Protein AF-A0A9P6M9U7-F1 (afdb_monomer)

Mean predicted aligned error: 20.23 Å

InterPro domains:
  IPR007889 DNA binding HTH domain, Psq-type [PF04218] (145-196)
  IPR009057 Homedomain-like superfamily [SSF46689] (146-199)

Structure (mmCIF, N/CA/C/O backbone):
data_AF-A0A9P6M9U7-F1
#
_entry.id   AF-A0A9P6M9U7-F1
#
loop_
_atom_site.group_PDB
_atom_site.id
_atom_site.type_symbol
_atom_site.label_atom_id
_atom_site.label_alt_id
_atom_site.label_comp_id
_atom_site.label_asym_id
_atom_site.label_entity_id
_atom_site.label_seq_id
_atom_site.pdbx_PDB_ins_code
_atom_site.Cartn_x
_atom_site.Cartn_y
_atom_site.Cartn_z
_atom_site.occupancy
_atom_site.B_iso_or_equiv
_atom_site.auth_seq_id
_atom_site.auth_comp_id
_atom_site.auth_asym_id
_atom_site.auth_atom_id
_atom_site.pdbx_PDB_model_num
ATOM 1 N N . MET A 1 1 ? 77.713 29.831 -48.435 1.00 43.47 1 MET A N 1
ATOM 2 C CA . MET A 1 1 ? 76.966 30.411 -47.299 1.00 43.47 1 MET A CA 1
ATOM 3 C C . MET A 1 1 ? 75.520 30.552 -47.737 1.00 43.47 1 MET A C 1
ATOM 5 O O . MET A 1 1 ? 75.235 31.413 -48.553 1.00 43.47 1 MET A O 1
ATOM 9 N N . VAL A 1 2 ? 74.650 29.638 -47.308 1.00 39.62 2 VAL A N 1
ATOM 10 C CA . VAL A 1 2 ? 73.233 29.605 -47.705 1.00 39.62 2 VAL A CA 1
ATOM 11 C C . VAL A 1 2 ? 72.424 30.048 -46.491 1.00 39.62 2 VAL A C 1
ATOM 13 O O . VAL A 1 2 ? 72.458 29.380 -45.461 1.00 39.62 2 VAL A O 1
ATOM 16 N N . GLN A 1 3 ? 71.788 31.216 -46.578 1.00 49.50 3 GLN A N 1
ATOM 17 C CA . GLN A 1 3 ? 70.935 31.753 -45.518 1.00 49.50 3 GLN A CA 1
ATOM 18 C C . GLN A 1 3 ? 69.520 31.188 -45.679 1.00 49.50 3 GLN A C 1
ATOM 20 O O . GLN A 1 3 ? 68.812 31.526 -46.624 1.00 49.50 3 GLN A O 1
ATOM 25 N N . ASN A 1 4 ? 69.129 30.310 -44.754 1.00 49.84 4 ASN A N 1
ATOM 26 C CA . ASN A 1 4 ? 67.761 29.821 -44.610 1.00 49.84 4 ASN A CA 1
ATOM 27 C C . ASN A 1 4 ? 66.935 30.855 -43.836 1.00 49.84 4 ASN A C 1
ATOM 29 O O . ASN A 1 4 ? 67.171 31.079 -42.649 1.00 49.84 4 ASN A O 1
ATOM 33 N N . TYR A 1 5 ? 65.957 31.466 -44.503 1.00 53.47 5 TYR A N 1
ATOM 34 C CA . TYR A 1 5 ? 64.941 32.303 -43.870 1.00 53.47 5 TYR A CA 1
ATOM 35 C C . TYR A 1 5 ? 63.748 31.429 -43.462 1.00 53.47 5 TYR A C 1
ATOM 37 O O . TYR A 1 5 ? 63.000 30.940 -44.306 1.00 53.47 5 TYR A O 1
ATOM 45 N N . HIS A 1 6 ? 63.571 31.231 -42.154 1.00 52.69 6 HIS A N 1
ATOM 46 C CA . HIS A 1 6 ? 62.357 30.658 -41.578 1.00 52.69 6 HIS A CA 1
ATOM 47 C C . HIS A 1 6 ? 61.241 31.711 -41.600 1.00 52.69 6 HIS A C 1
ATOM 49 O O . HIS A 1 6 ? 61.228 32.629 -40.783 1.00 52.69 6 HIS A O 1
ATOM 55 N N . GLY A 1 7 ? 60.313 31.586 -42.551 1.00 55.66 7 GLY A N 1
ATOM 56 C CA . GLY A 1 7 ? 59.066 32.348 -42.566 1.00 55.66 7 GLY A CA 1
ATOM 57 C C . GLY A 1 7 ? 58.103 31.820 -41.505 1.00 55.66 7 GLY A C 1
ATOM 58 O O . GLY A 1 7 ? 57.740 30.644 -41.518 1.00 55.66 7 GLY A O 1
ATOM 59 N N . THR A 1 8 ? 57.697 32.678 -40.575 1.00 63.03 8 THR A N 1
ATOM 60 C CA . THR A 1 8 ? 56.633 32.393 -39.610 1.00 63.03 8 THR A CA 1
ATOM 61 C C . THR A 1 8 ? 55.269 32.467 -40.309 1.00 63.03 8 THR A C 1
ATOM 63 O O . THR A 1 8 ? 55.001 33.436 -41.024 1.00 63.03 8 THR A O 1
ATOM 66 N N . PRO A 1 9 ? 54.383 31.465 -40.149 1.00 59.97 9 PRO A N 1
ATOM 67 C CA . PRO A 1 9 ? 53.044 31.532 -40.716 1.00 59.97 9 PRO A CA 1
ATOM 68 C C . PRO A 1 9 ? 52.193 32.554 -39.950 1.00 59.97 9 PRO A C 1
ATOM 70 O O . PRO A 1 9 ? 52.089 32.515 -38.725 1.00 59.97 9 PRO A O 1
ATOM 73 N N . SER A 1 10 ? 51.588 33.473 -40.702 1.00 59.03 10 SER A N 1
ATOM 74 C CA . SER A 1 10 ? 50.620 34.459 -40.217 1.00 59.03 10 SER A CA 1
ATOM 75 C C . SER A 1 10 ? 49.394 33.759 -39.601 1.00 59.03 10 SER A C 1
ATOM 77 O O . SER A 1 10 ? 48.916 32.776 -40.181 1.00 59.03 10 SER A O 1
ATOM 79 N N . PRO A 1 11 ? 48.860 34.226 -38.455 1.00 58.31 11 PRO A N 1
ATOM 80 C CA . PRO A 1 11 ? 47.681 33.634 -37.841 1.00 58.31 11 PRO A CA 1
ATOM 81 C C . PRO A 1 11 ? 46.464 33.891 -38.735 1.00 58.31 11 PRO A C 1
ATOM 83 O O . PRO A 1 11 ? 45.923 34.993 -38.779 1.00 58.31 11 PRO A O 1
ATOM 86 N N . SER A 1 12 ? 46.040 32.856 -39.465 1.00 54.91 12 SER A N 1
ATOM 87 C CA . SER A 1 12 ? 44.748 32.843 -40.148 1.00 54.91 12 SER A CA 1
ATOM 88 C C . SER A 1 12 ? 43.649 33.007 -39.107 1.00 54.91 12 SER A C 1
ATOM 90 O O . SER A 1 12 ? 43.372 32.103 -38.319 1.00 54.91 12 SER A O 1
ATOM 92 N N . THR A 1 13 ? 43.028 34.179 -39.100 1.00 60.78 13 THR A N 1
ATOM 93 C CA . THR A 1 13 ? 41.757 34.458 -38.441 1.00 60.78 13 THR A CA 1
ATOM 94 C C . THR A 1 13 ? 40.673 33.631 -39.126 1.00 60.78 13 THR A C 1
ATOM 96 O O . THR A 1 13 ? 39.984 34.086 -40.037 1.00 60.78 13 THR A O 1
ATOM 99 N N . TYR A 1 14 ? 40.535 32.375 -38.702 1.00 57.19 14 TYR A N 1
ATOM 100 C CA . TYR A 1 14 ? 39.377 31.554 -39.023 1.00 57.19 14 TYR A CA 1
ATOM 101 C C . TYR A 1 14 ? 38.156 32.181 -38.343 1.00 57.19 14 TYR A C 1
ATOM 103 O O . TYR A 1 14 ? 37.870 31.917 -37.177 1.00 57.19 14 TYR A O 1
ATOM 111 N N . PHE A 1 15 ? 37.437 33.039 -39.068 1.00 58.34 15 PHE A N 1
ATOM 112 C CA . PHE A 1 15 ? 36.057 33.369 -38.736 1.00 58.34 15 PHE A CA 1
ATOM 113 C C . PHE A 1 15 ? 35.235 32.086 -38.907 1.00 58.34 15 PHE A C 1
ATOM 115 O O . PHE A 1 15 ? 34.755 31.769 -39.994 1.00 58.34 15 PHE A O 1
ATOM 122 N N . LEU A 1 16 ? 35.136 31.313 -37.823 1.00 53.66 16 LEU A N 1
ATOM 123 C CA . LEU A 1 16 ? 34.186 30.220 -37.660 1.00 53.66 16 LEU A CA 1
ATOM 124 C C . LEU A 1 16 ? 32.784 30.810 -37.801 1.00 53.66 16 LEU A C 1
ATOM 126 O O . LEU A 1 16 ? 32.212 31.360 -36.862 1.00 53.66 16 LEU A O 1
ATOM 130 N N . HIS A 1 17 ? 32.258 30.740 -39.019 1.00 55.62 17 HIS A N 1
ATOM 131 C CA . HIS A 1 17 ? 30.870 31.031 -39.322 1.00 55.62 17 HIS A CA 1
ATOM 132 C C . HIS A 1 17 ? 30.035 29.878 -38.753 1.00 55.62 17 HIS A C 1
ATOM 134 O O . HIS A 1 17 ? 29.690 28.925 -39.451 1.00 55.62 17 HIS A O 1
ATOM 140 N N . SER A 1 18 ? 29.806 29.922 -37.440 1.00 53.56 18 SER A N 1
ATOM 141 C CA . SER A 1 18 ? 28.952 28.987 -36.718 1.00 53.56 18 SER A CA 1
ATOM 142 C C . SER A 1 18 ? 27.525 29.165 -37.221 1.00 53.56 18 SER A C 1
ATOM 144 O O . SER A 1 18 ? 26.797 30.045 -36.765 1.00 53.56 18 SER A O 1
ATOM 146 N N . GLN A 1 19 ? 27.141 28.354 -38.204 1.00 53.97 19 GLN A N 1
ATOM 147 C CA . GLN A 1 19 ? 25.747 28.199 -38.600 1.00 53.97 19 GLN A CA 1
ATOM 148 C C . GLN A 1 19 ? 24.960 27.797 -37.340 1.00 53.97 19 GLN A C 1
ATOM 150 O O . GLN A 1 19 ? 25.354 26.827 -36.682 1.00 53.97 19 GLN A O 1
ATOM 155 N N . PRO A 1 20 ? 23.904 28.534 -36.952 1.00 60.38 20 PRO A N 1
ATOM 156 C CA . PRO A 1 20 ? 23.061 28.130 -35.840 1.00 60.38 20 PRO A CA 1
ATOM 157 C C . PRO A 1 20 ? 22.461 26.769 -36.191 1.00 60.38 20 PRO A C 1
ATOM 159 O O . PRO A 1 20 ? 21.681 26.644 -37.134 1.00 60.38 20 PRO A O 1
ATOM 162 N N . MET A 1 21 ? 22.882 25.732 -35.467 1.00 57.47 21 MET A N 1
ATOM 163 C CA . MET A 1 21 ? 22.273 24.413 -35.584 1.00 57.47 21 MET A CA 1
ATOM 164 C C . MET A 1 21 ? 20.781 24.569 -35.278 1.00 57.47 21 MET A C 1
ATOM 166 O O . MET A 1 21 ? 20.457 25.201 -34.267 1.00 57.47 21 MET A O 1
ATOM 170 N N . PRO A 1 22 ? 19.874 24.034 -36.113 1.00 69.00 22 PRO A N 1
ATOM 171 C CA . PRO A 1 22 ? 18.450 24.086 -35.832 1.00 69.00 22 PRO A CA 1
ATOM 172 C C . PRO A 1 22 ? 18.223 23.362 -34.507 1.00 69.00 22 PRO A C 1
ATOM 174 O O . PRO A 1 22 ? 18.386 22.145 -34.405 1.00 69.00 22 PRO A O 1
ATOM 177 N N . ILE A 1 23 ? 17.922 24.136 -33.465 1.00 65.44 23 ILE A N 1
ATOM 178 C CA . ILE A 1 23 ? 17.477 23.597 -32.188 1.00 65.44 23 ILE A CA 1
ATOM 179 C C . ILE A 1 23 ? 16.226 22.793 -32.521 1.00 65.44 23 ILE A C 1
ATOM 181 O O . ILE A 1 23 ? 15.265 23.322 -33.064 1.00 65.44 23 ILE A O 1
ATOM 185 N N . ASN A 1 24 ? 16.310 21.486 -32.298 1.00 84.31 24 ASN A N 1
ATOM 186 C CA . ASN A 1 24 ? 15.311 20.521 -32.719 1.00 84.31 24 ASN A CA 1
ATOM 187 C C . ASN A 1 24 ? 13.966 20.876 -32.062 1.00 84.31 24 ASN A C 1
ATOM 189 O O . ASN A 1 24 ? 13.832 20.715 -30.851 1.00 84.31 24 ASN A O 1
ATOM 193 N N . ASP A 1 25 ? 12.986 21.365 -32.830 1.00 87.00 25 ASP A N 1
ATOM 194 C CA . ASP A 1 25 ? 11.665 21.788 -32.327 1.00 87.00 25 ASP A CA 1
ATOM 195 C C . ASP A 1 25 ? 10.983 20.704 -31.473 1.00 87.00 25 ASP A C 1
ATOM 197 O O . ASP A 1 25 ? 10.240 21.001 -30.538 1.00 87.00 25 ASP A O 1
ATOM 201 N N . GLN A 1 26 ? 11.299 19.431 -31.734 1.00 84.69 26 GLN A N 1
ATOM 202 C CA . GLN A 1 26 ? 10.844 18.292 -30.935 1.00 84.69 26 GLN A CA 1
ATOM 203 C C . GLN A 1 26 ? 11.344 18.342 -29.483 1.00 84.69 26 GLN A C 1
ATOM 205 O O . GLN A 1 26 ? 10.613 17.984 -28.561 1.00 84.69 26 GLN A O 1
ATOM 210 N N . LEU A 1 27 ? 12.577 18.801 -29.260 1.00 88.94 27 LEU A N 1
ATOM 211 C CA . LEU A 1 27 ? 13.168 18.921 -27.928 1.00 88.94 27 LEU A CA 1
ATOM 212 C C . LEU A 1 27 ? 12.510 20.055 -27.136 1.00 88.94 27 LEU A C 1
ATOM 214 O O . LEU A 1 27 ? 12.232 19.881 -25.953 1.00 88.94 27 LEU A O 1
ATOM 218 N N . LEU A 1 28 ? 12.193 21.179 -27.787 1.00 90.62 28 LEU A N 1
ATOM 219 C CA . LEU A 1 28 ? 11.437 22.268 -27.160 1.00 90.62 28 LEU A CA 1
ATOM 220 C C . LEU A 1 28 ? 10.023 21.819 -26.771 1.00 90.62 28 LEU A C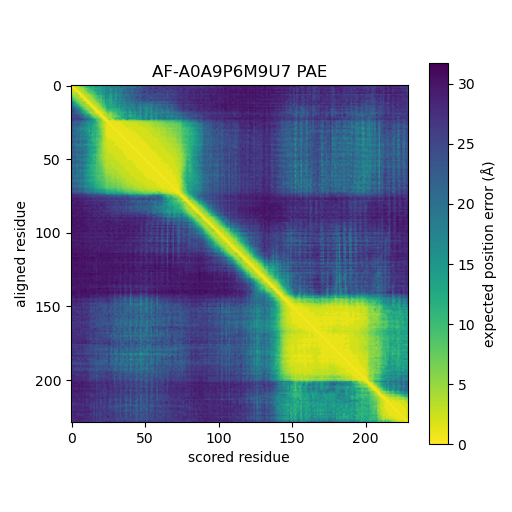 1
ATOM 222 O O . LEU A 1 28 ? 9.601 22.060 -25.642 1.00 90.62 28 LEU A O 1
ATOM 226 N N . GLN A 1 29 ? 9.319 21.106 -27.657 1.00 91.69 29 GLN A N 1
ATOM 227 C CA . GLN A 1 29 ? 8.001 20.542 -27.337 1.00 91.69 29 GLN A CA 1
ATOM 228 C C . GLN A 1 29 ? 8.061 19.579 -26.146 1.00 91.69 29 GLN A C 1
ATOM 230 O O . GLN A 1 29 ? 7.207 19.640 -25.261 1.00 91.69 29 GLN A O 1
ATOM 235 N N . TYR A 1 30 ? 9.090 18.731 -26.088 1.00 93.44 30 TYR A N 1
ATOM 236 C CA . TYR A 1 30 ? 9.280 17.805 -24.975 1.00 93.44 30 TYR A CA 1
ATOM 237 C C . TYR A 1 30 ? 9.566 18.526 -23.648 1.00 93.44 30 TYR A C 1
ATOM 239 O O . TYR A 1 30 ? 9.001 18.153 -22.621 1.00 93.44 30 TYR A O 1
ATOM 247 N N . ILE A 1 31 ? 10.376 19.593 -23.657 1.00 95.00 31 ILE A N 1
ATOM 248 C CA . ILE A 1 31 ? 10.621 20.417 -22.460 1.00 95.00 31 ILE A CA 1
ATOM 249 C C . ILE A 1 31 ? 9.311 21.030 -21.954 1.00 95.00 31 ILE A C 1
ATOM 251 O O . ILE A 1 31 ? 8.988 20.877 -20.778 1.00 95.00 31 ILE A O 1
ATOM 255 N N . VAL A 1 32 ? 8.521 21.645 -22.839 1.00 97.00 32 VAL A N 1
ATOM 256 C CA . VAL A 1 32 ? 7.227 22.249 -22.472 1.00 97.00 32 VAL A CA 1
ATOM 257 C C . VAL A 1 32 ? 6.263 21.198 -21.911 1.00 97.00 32 VAL A C 1
ATOM 259 O O . VAL A 1 32 ? 5.554 21.450 -20.932 1.00 97.00 32 VAL A O 1
ATOM 262 N N . GLN A 1 33 ? 6.249 19.994 -22.488 1.00 97.31 33 GLN A N 1
ATOM 263 C CA . GLN A 1 33 ? 5.440 18.887 -21.983 1.00 97.31 33 GLN A CA 1
ATOM 264 C C . GLN A 1 33 ? 5.858 18.479 -20.563 1.00 97.31 33 GLN A C 1
ATOM 266 O O . GLN A 1 33 ? 4.992 18.307 -19.702 1.00 97.31 33 GLN A O 1
ATOM 271 N N . LEU A 1 34 ? 7.161 18.349 -20.301 1.00 96.25 34 LEU A N 1
ATOM 272 C CA . LEU A 1 34 ? 7.676 18.014 -18.971 1.00 96.25 34 LEU A CA 1
ATOM 273 C C . LEU A 1 34 ? 7.376 19.108 -17.942 1.00 96.25 34 LEU A C 1
ATOM 275 O O . LEU A 1 34 ? 6.978 18.797 -16.819 1.00 96.25 34 LEU A O 1
ATOM 279 N N . GLU A 1 35 ? 7.520 20.380 -18.313 1.00 97.50 35 GLU A N 1
ATOM 280 C CA . GLU A 1 35 ? 7.168 21.509 -17.444 1.00 97.50 35 GLU A CA 1
ATOM 281 C C . GLU A 1 35 ? 5.678 21.505 -17.095 1.00 97.50 35 GLU A C 1
ATOM 283 O O . GLU A 1 35 ? 5.311 21.681 -15.933 1.00 97.50 35 GLU A O 1
ATOM 288 N N . THR A 1 36 ? 4.821 21.210 -18.074 1.00 97.94 36 THR A N 1
ATOM 289 C CA . THR A 1 36 ? 3.373 21.091 -17.861 1.00 97.94 36 THR A CA 1
ATOM 290 C C . THR A 1 36 ? 3.044 19.940 -16.908 1.00 97.94 36 THR A C 1
ATOM 292 O O . THR A 1 36 ? 2.258 20.111 -15.977 1.00 97.94 36 THR A O 1
ATOM 295 N N . GLN A 1 37 ? 3.668 18.771 -17.090 1.00 96.44 37 GLN A N 1
ATOM 296 C CA . GLN A 1 37 ? 3.482 17.626 -16.190 1.00 96.44 37 GLN A CA 1
ATOM 297 C C . GLN A 1 37 ? 3.950 17.937 -14.766 1.00 96.44 37 GLN A C 1
ATOM 299 O O . GLN A 1 37 ? 3.270 17.587 -13.800 1.00 96.44 37 GLN A O 1
ATOM 304 N N . LYS A 1 38 ? 5.081 18.635 -14.626 1.00 97.06 38 LYS A N 1
ATOM 305 C CA . LYS A 1 38 ? 5.585 19.081 -13.327 1.00 97.06 38 LYS A CA 1
ATOM 306 C C . LYS A 1 38 ? 4.585 20.008 -12.630 1.00 97.06 38 LYS A C 1
ATOM 308 O O . LYS A 1 38 ? 4.272 19.781 -11.465 1.00 97.06 38 LYS A O 1
ATOM 313 N N . GLN A 1 39 ? 4.043 21.000 -13.339 1.00 97.88 39 GLN A N 1
ATOM 314 C CA . GLN A 1 39 ? 3.038 21.919 -12.789 1.00 97.88 39 GLN A CA 1
ATOM 315 C C . GLN A 1 39 ? 1.757 21.190 -12.358 1.00 97.88 39 GLN A C 1
ATOM 317 O O . GLN A 1 39 ? 1.204 21.484 -11.300 1.00 97.88 39 GLN A O 1
ATOM 322 N N . GLN A 1 40 ? 1.297 20.208 -13.140 1.00 96.81 40 GLN A N 1
ATOM 323 C CA . GLN A 1 40 ? 0.137 19.383 -12.774 1.00 96.81 40 GLN A CA 1
ATOM 324 C C . GLN A 1 40 ? 0.381 18.590 -11.485 1.00 96.81 40 GLN A C 1
ATOM 326 O O . GLN A 1 40 ? -0.493 18.532 -10.621 1.00 96.81 40 GLN A O 1
ATOM 331 N N . LEU A 1 41 ? 1.576 18.017 -11.334 1.00 97.06 41 LEU A N 1
ATOM 332 C CA . LEU A 1 41 ? 1.953 17.268 -10.139 1.00 97.06 41 LEU A CA 1
ATOM 333 C C . LEU A 1 41 ? 2.045 18.173 -8.898 1.00 97.06 41 LEU A C 1
ATOM 335 O O . LEU A 1 41 ? 1.570 17.791 -7.830 1.00 97.06 41 LEU A O 1
ATOM 339 N N . GLU A 1 42 ? 2.591 19.384 -9.035 1.00 97.06 42 GLU A N 1
ATOM 340 C CA . GLU A 1 42 ? 2.626 20.381 -7.953 1.00 97.06 42 GLU A CA 1
ATOM 341 C C . GLU A 1 42 ? 1.214 20.807 -7.514 1.00 97.06 42 GLU A C 1
ATOM 343 O O . GLU A 1 42 ? 0.934 20.879 -6.315 1.00 97.06 42 GLU A O 1
ATOM 348 N N . LEU A 1 43 ? 0.293 21.020 -8.463 1.00 97.75 43 LEU A N 1
ATOM 349 C CA . LEU A 1 43 ? -1.109 21.321 -8.150 1.00 97.75 43 LEU A CA 1
ATOM 350 C C . LEU A 1 43 ? -1.783 20.175 -7.388 1.00 97.75 43 LEU A C 1
ATOM 352 O O . LEU A 1 43 ? -2.447 20.419 -6.380 1.00 97.75 43 LEU A O 1
ATOM 356 N N . GLN A 1 44 ? -1.566 18.929 -7.815 1.00 96.00 44 GLN A N 1
ATOM 357 C CA . GLN A 1 44 ? -2.125 17.755 -7.146 1.00 96.00 44 GLN A CA 1
ATOM 358 C C . GLN A 1 44 ? -1.606 17.611 -5.705 1.00 96.00 44 GLN A C 1
ATOM 360 O O . GLN A 1 44 ? -2.368 17.282 -4.793 1.00 96.00 44 GLN A O 1
ATOM 365 N N . GLN A 1 45 ? -0.319 17.887 -5.475 1.00 94.12 45 GLN A N 1
ATOM 366 C CA . GLN A 1 45 ? 0.260 17.887 -4.128 1.00 94.12 45 GLN A CA 1
ATOM 367 C C . GLN A 1 45 ? -0.370 18.964 -3.240 1.00 94.12 45 GLN A C 1
ATOM 369 O O . GLN A 1 45 ? -0.711 18.691 -2.086 1.00 94.12 45 GLN A O 1
ATOM 374 N N . LEU A 1 46 ? -0.579 20.167 -3.781 1.00 98.25 46 LEU A N 1
ATOM 375 C CA . LEU A 1 46 ? -1.213 21.266 -3.056 1.00 98.25 46 LEU A CA 1
ATOM 376 C C . LEU A 1 46 ? -2.672 20.950 -2.683 1.00 98.25 46 LEU A C 1
ATOM 378 O O . LEU A 1 46 ? -3.114 21.276 -1.580 1.00 98.25 46 LEU A O 1
ATOM 382 N N . GLU A 1 47 ? -3.429 20.312 -3.577 1.00 97.12 47 GLU A N 1
ATOM 383 C CA . GLU A 1 47 ? -4.800 19.865 -3.294 1.00 97.12 47 GLU A CA 1
ATOM 384 C C . GLU A 1 47 ? -4.841 18.833 -2.164 1.00 97.12 47 GLU A C 1
ATOM 386 O O . GLU A 1 47 ? -5.641 18.964 -1.233 1.00 97.12 47 GLU A O 1
ATOM 391 N N . LEU A 1 48 ? -3.936 17.852 -2.197 1.00 96.75 48 LEU A N 1
ATOM 392 C CA . LEU A 1 48 ? -3.829 16.836 -1.152 1.00 96.75 48 LEU A CA 1
ATOM 393 C C . LEU A 1 48 ? -3.456 17.452 0.205 1.00 96.75 48 LEU A C 1
ATOM 395 O O . LEU A 1 48 ? -4.016 17.076 1.236 1.00 96.75 48 LEU A O 1
ATOM 399 N N . GLN A 1 49 ? -2.571 18.450 0.210 1.00 96.62 49 GLN A N 1
ATOM 400 C CA . GLN A 1 49 ? -2.213 19.190 1.420 1.00 96.62 49 GLN A CA 1
ATOM 401 C C . GLN A 1 49 ? -3.418 19.938 2.012 1.00 96.62 49 GLN A C 1
ATOM 403 O O . GLN A 1 49 ? -3.658 19.857 3.219 1.00 96.62 49 GLN A O 1
ATOM 408 N N . LYS A 1 50 ? -4.210 20.622 1.175 1.00 97.94 50 LYS A N 1
ATOM 409 C CA . LYS A 1 50 ? -5.438 21.309 1.615 1.00 97.94 50 LYS A CA 1
ATOM 410 C C . LYS A 1 50 ? -6.461 20.334 2.193 1.00 97.94 50 LYS A C 1
ATOM 412 O O . LYS A 1 50 ? -7.067 20.626 3.223 1.00 97.94 50 LYS A O 1
ATOM 417 N N . TYR A 1 51 ? -6.634 19.178 1.556 1.00 97.62 51 TYR A N 1
ATOM 418 C CA . TYR A 1 51 ? -7.542 18.139 2.037 1.00 97.62 51 TYR A CA 1
ATOM 419 C C . TYR A 1 51 ? -7.133 17.617 3.422 1.00 97.62 51 TYR A C 1
ATOM 421 O O . TYR A 1 51 ? -7.965 17.555 4.328 1.00 97.62 51 TYR A O 1
ATOM 429 N N . ASN A 1 52 ? -5.846 17.316 3.621 1.00 95.19 52 ASN A N 1
ATOM 430 C CA . ASN A 1 52 ? -5.338 16.867 4.920 1.00 95.19 52 ASN A CA 1
ATOM 431 C C . ASN A 1 52 ? -5.541 17.931 6.008 1.00 95.19 52 ASN A C 1
ATOM 433 O O . ASN A 1 52 ? -6.019 17.613 7.094 1.00 95.19 52 ASN A O 1
ATOM 437 N N . GLN A 1 53 ? -5.284 19.204 5.695 1.00 97.88 53 GLN A N 1
ATOM 438 C CA . GLN A 1 53 ? -5.528 20.307 6.626 1.00 97.88 53 GLN A CA 1
ATOM 439 C C . GLN A 1 53 ? -7.012 20.414 7.024 1.00 97.88 53 GLN A C 1
ATOM 441 O O . GLN A 1 53 ? -7.340 20.635 8.191 1.00 97.88 53 GLN A O 1
ATOM 446 N N . GLN A 1 54 ? -7.932 20.237 6.072 1.00 97.88 54 GLN A N 1
ATOM 447 C CA . GLN A 1 54 ? -9.370 20.237 6.353 1.00 97.88 54 GLN A CA 1
ATOM 448 C C . GLN A 1 54 ? -9.780 19.054 7.247 1.00 97.88 54 GLN A C 1
ATOM 450 O O . GLN A 1 54 ? -10.628 19.205 8.137 1.00 97.88 54 GLN A O 1
ATOM 455 N N . LEU A 1 55 ? -9.181 17.882 7.026 1.00 97.50 55 LEU A N 1
ATOM 456 C CA . LEU A 1 55 ? -9.414 16.693 7.839 1.00 97.50 55 LEU A CA 1
ATOM 457 C C . LEU A 1 55 ? -8.961 16.920 9.289 1.00 97.50 55 LEU A C 1
ATOM 459 O O . LEU A 1 55 ? -9.724 16.643 10.214 1.00 97.50 55 LEU A O 1
ATOM 463 N N . GLU A 1 56 ? -7.775 17.497 9.489 1.00 97.31 56 GLU A N 1
ATOM 464 C CA . GLU A 1 56 ? -7.246 17.849 10.814 1.00 97.31 56 GLU A CA 1
ATOM 465 C C . GLU A 1 56 ? -8.153 18.838 11.554 1.00 97.31 56 GLU A C 1
ATOM 467 O O . GLU A 1 56 ? -8.497 18.616 12.716 1.00 97.31 56 GLU A O 1
ATOM 472 N N . GLN A 1 57 ? -8.615 19.893 10.878 1.00 97.94 57 GLN A N 1
ATOM 473 C CA . GLN A 1 57 ? -9.558 20.854 11.463 1.00 97.94 57 GLN A CA 1
ATOM 474 C C . GLN A 1 57 ? -10.878 20.190 11.871 1.00 97.94 57 GLN A C 1
ATOM 476 O O . GLN A 1 57 ? -11.464 20.527 12.901 1.00 97.94 57 GLN A O 1
ATOM 481 N N . THR A 1 58 ? -11.363 19.245 11.065 1.00 97.31 58 THR A N 1
ATOM 482 C CA . THR A 1 58 ? -12.591 18.497 11.363 1.00 97.31 58 THR A CA 1
ATOM 483 C C . THR A 1 58 ? -12.398 17.601 12.582 1.00 97.31 58 THR A C 1
ATOM 485 O O . THR A 1 58 ? -13.255 17.577 13.466 1.00 97.31 58 THR A O 1
ATOM 488 N N . LEU A 1 59 ? -11.253 16.921 12.666 1.00 98.00 59 LEU A N 1
ATOM 489 C CA . LEU A 1 59 ? -10.899 16.082 13.805 1.00 98.00 59 LEU A CA 1
ATOM 490 C C . LEU A 1 59 ? -10.797 16.902 15.100 1.00 98.00 59 LEU A C 1
ATOM 492 O O . LEU A 1 59 ? -11.369 16.509 16.115 1.00 98.00 59 LEU A O 1
ATOM 496 N N . GLN A 1 60 ? -10.144 18.066 15.059 1.00 97.50 60 GLN A N 1
ATOM 497 C CA . GLN A 1 60 ? -10.048 18.974 16.208 1.00 97.50 60 GLN A CA 1
ATOM 498 C C . GLN A 1 60 ? -11.428 19.441 16.690 1.00 97.50 60 GLN A C 1
ATOM 500 O O . GLN A 1 60 ? -11.701 19.425 17.890 1.00 97.50 60 GLN A O 1
ATOM 505 N N . LYS A 1 61 ? -12.332 19.800 15.767 1.00 97.88 61 LYS A N 1
ATOM 506 C CA . LYS A 1 61 ? -13.717 20.168 16.114 1.00 97.88 61 LYS A CA 1
ATOM 507 C C . LYS A 1 61 ? -14.460 19.024 16.804 1.00 97.88 61 LYS A C 1
ATOM 509 O O . LYS A 1 61 ? -15.145 19.261 17.794 1.00 97.88 61 LYS A O 1
ATOM 514 N N . GLN A 1 62 ? -14.311 17.794 16.312 1.00 97.44 62 GLN A N 1
ATOM 515 C CA . GLN A 1 62 ? -14.932 16.619 16.932 1.00 97.44 62 GLN A CA 1
ATOM 516 C C . GLN A 1 62 ? -14.370 16.344 18.331 1.00 97.44 62 GLN A C 1
ATOM 518 O O . GLN A 1 62 ? -15.135 16.054 19.247 1.00 97.44 62 GLN A O 1
ATOM 523 N N . GLN A 1 63 ? -13.054 16.469 18.521 1.00 95.94 63 GLN A N 1
ATOM 524 C CA . GLN A 1 63 ? -12.426 16.307 19.837 1.00 95.94 63 GLN A CA 1
ATOM 525 C C . GLN A 1 63 ? -12.949 17.335 20.847 1.00 95.94 63 GLN A C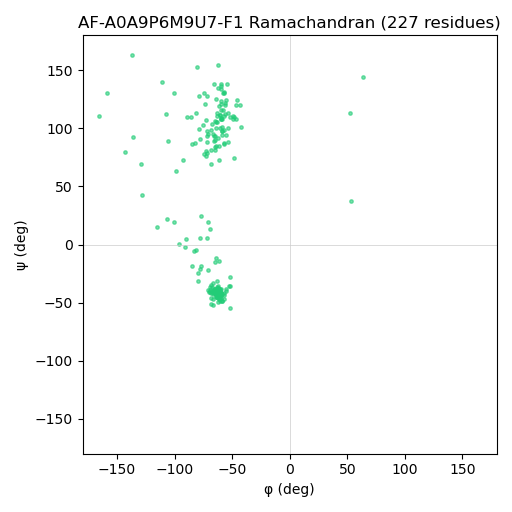 1
ATOM 527 O O . GLN A 1 63 ? -13.285 16.965 21.972 1.00 95.94 63 GLN A O 1
ATOM 532 N N . LEU A 1 64 ? -13.084 18.597 20.432 1.00 97.69 64 LEU A N 1
ATOM 533 C CA . LEU A 1 64 ? -13.631 19.657 21.278 1.00 97.69 64 LEU A CA 1
ATOM 534 C C . LEU A 1 64 ? -15.099 19.389 21.642 1.00 97.69 64 LEU A C 1
ATOM 536 O O . LEU A 1 64 ? -15.467 19.489 22.808 1.00 97.69 64 LEU A O 1
ATOM 540 N N . GLN A 1 65 ? -15.913 18.935 20.685 1.00 96.88 65 GLN A N 1
ATOM 541 C CA . GLN A 1 65 ? -17.301 18.543 20.946 1.00 96.88 65 GLN A CA 1
ATOM 542 C C . GLN A 1 65 ? -17.401 17.382 21.953 1.00 96.88 65 GLN A C 1
ATOM 544 O O . GLN A 1 65 ? -18.256 17.394 22.839 1.00 96.88 65 GLN A O 1
ATOM 549 N N . ILE A 1 66 ? -16.525 16.376 21.847 1.00 95.75 66 ILE A N 1
ATOM 550 C CA . ILE A 1 66 ? -16.463 15.269 22.815 1.00 95.75 66 ILE A CA 1
ATOM 551 C C . ILE A 1 66 ? -16.107 15.798 24.208 1.00 95.75 66 ILE A C 1
ATOM 553 O O . ILE A 1 66 ? -16.730 15.392 25.189 1.00 95.75 66 ILE A O 1
ATOM 557 N N . GLN A 1 67 ? -15.149 16.722 24.297 1.00 95.25 67 GLN A N 1
ATOM 558 C CA . GLN A 1 67 ? -14.747 17.335 25.560 1.00 95.25 67 GLN A CA 1
ATOM 559 C C . GLN A 1 67 ? -15.893 18.135 26.202 1.00 95.25 67 GLN A C 1
ATOM 561 O O . GLN A 1 67 ? -16.124 18.005 27.403 1.00 95.25 67 GLN A O 1
ATOM 566 N N . GLU A 1 68 ? -16.650 18.905 25.417 1.00 93.50 68 GLU A N 1
ATOM 567 C CA . GLU A 1 68 ? -17.836 19.632 25.892 1.00 93.50 68 GLU A CA 1
ATOM 568 C C . GLU A 1 68 ? -18.920 18.676 26.413 1.00 93.50 68 GLU A C 1
ATOM 570 O O . GLU A 1 68 ? -19.450 18.876 27.507 1.00 93.50 68 GLU A O 1
ATOM 575 N N . MET A 1 69 ? -19.214 17.589 25.688 1.00 94.00 69 MET A N 1
ATOM 576 C CA . MET A 1 69 ? -20.180 16.582 26.149 1.00 94.00 69 MET A CA 1
ATOM 577 C C . MET A 1 69 ? -19.742 15.909 27.454 1.00 94.00 69 MET A C 1
ATOM 579 O O . MET A 1 69 ? -20.575 15.664 28.328 1.00 94.00 69 MET A O 1
ATOM 583 N N . GLN A 1 70 ? -18.446 15.625 27.606 1.00 90.50 70 GLN A N 1
ATOM 584 C CA . GLN A 1 70 ? -17.900 15.081 28.850 1.00 90.50 70 GLN A CA 1
ATOM 585 C C . GLN A 1 70 ? -18.064 16.078 30.004 1.00 90.50 70 GLN A C 1
ATOM 587 O O . GLN A 1 70 ? -18.523 15.689 31.075 1.00 90.50 70 GLN A O 1
ATOM 592 N N . GLN A 1 71 ? -17.777 17.366 29.791 1.00 88.94 71 GLN A N 1
ATOM 593 C CA . GLN A 1 71 ? -17.984 18.394 30.820 1.00 88.94 71 GLN A CA 1
ATOM 594 C C . GLN A 1 71 ? -19.448 18.497 31.260 1.00 88.94 71 GLN A C 1
ATOM 596 O O . GLN A 1 71 ? -19.705 18.645 32.450 1.00 88.94 71 GLN A O 1
ATOM 601 N N . VAL A 1 72 ? -20.411 18.361 30.343 1.00 85.88 72 VAL A N 1
ATOM 602 C CA . VAL A 1 72 ? -21.842 18.348 30.696 1.00 85.88 72 VAL A CA 1
ATOM 603 C C . VAL A 1 72 ? -22.215 17.102 31.510 1.00 85.88 72 VAL A C 1
ATOM 605 O O . VAL A 1 72 ? -22.976 17.213 32.468 1.00 85.88 72 VAL A O 1
ATOM 608 N N . GLN A 1 73 ? -21.670 15.926 31.176 1.00 80.88 73 GLN A N 1
ATOM 609 C CA . GLN A 1 73 ? -21.933 14.690 31.929 1.00 80.88 73 GLN A CA 1
ATOM 610 C C . GLN A 1 73 ? -21.382 14.739 33.358 1.00 80.88 73 GLN A C 1
ATOM 612 O O . GLN A 1 73 ? -22.066 14.311 34.286 1.00 80.88 73 GLN A O 1
ATOM 617 N N . PHE A 1 74 ? -20.172 15.271 33.544 1.00 77.69 74 PHE A N 1
ATOM 618 C CA . PHE A 1 74 ? -19.545 15.379 34.866 1.00 77.69 74 PHE A CA 1
ATOM 619 C C . PHE A 1 74 ? -19.963 16.645 35.637 1.00 77.69 74 PHE A C 1
ATOM 621 O O . PHE A 1 74 ? -19.827 16.691 36.854 1.00 77.69 74 PHE A O 1
ATOM 628 N N . GLY A 1 75 ? -20.491 17.660 34.948 1.00 61.34 75 GLY A N 1
ATOM 629 C CA . GLY A 1 75 ? -20.956 18.933 35.509 1.00 61.34 75 GLY A CA 1
ATOM 630 C C . GLY A 1 75 ? -22.427 18.957 35.940 1.00 61.34 75 GLY A C 1
ATOM 631 O O . GLY A 1 75 ? -22.910 20.000 36.371 1.00 61.34 75 GLY A O 1
ATOM 632 N N . LEU A 1 76 ? -23.141 17.828 35.870 1.00 53.38 76 LEU A N 1
ATOM 633 C CA . LEU A 1 76 ? -24.467 17.645 36.483 1.00 53.38 76 LEU A CA 1
ATOM 634 C C . LEU A 1 76 ? -24.403 17.411 38.011 1.00 53.38 76 LEU A C 1
ATOM 636 O O . LEU A 1 76 ? -25.338 16.882 38.606 1.00 53.38 76 LEU A O 1
ATOM 640 N N . GLU A 1 77 ? -23.345 17.877 38.677 1.00 53.62 77 GLU A N 1
ATOM 641 C CA . GLU A 1 77 ? -23.424 18.308 40.075 1.00 53.62 77 GLU A CA 1
ATOM 642 C C . GLU A 1 77 ? -24.201 19.638 40.089 1.00 53.62 77 GLU A C 1
ATOM 644 O O . GLU A 1 77 ? -23.659 20.729 39.914 1.00 53.62 77 GLU A O 1
ATOM 649 N N . HIS A 1 78 ? -25.526 19.529 40.194 1.00 50.25 78 HIS A N 1
ATOM 650 C CA . HIS A 1 78 ? -26.456 20.649 40.285 1.00 50.25 78 HIS A CA 1
ATOM 651 C C . HIS A 1 78 ? -25.985 21.720 41.296 1.00 50.25 78 HIS A C 1
ATOM 653 O O . HIS A 1 78 ? -25.951 21.429 42.491 1.00 50.25 78 HIS A O 1
ATOM 659 N N . PRO A 1 79 ? -25.826 23.006 40.918 1.00 54.72 79 PRO A N 1
ATOM 660 C CA . PRO A 1 79 ? -25.714 24.102 41.893 1.00 54.72 79 PRO A CA 1
ATOM 661 C C . PRO A 1 79 ? -27.032 24.376 42.656 1.00 54.72 79 PRO A C 1
ATOM 663 O O . PRO A 1 79 ? -27.178 25.407 43.306 1.00 54.72 79 PRO A O 1
ATOM 666 N N . PHE A 1 80 ? -28.009 23.464 42.579 1.00 49.50 80 PHE A N 1
ATOM 667 C CA . PHE A 1 80 ? -29.330 23.564 43.201 1.00 49.50 80 PHE A CA 1
ATOM 668 C C . PHE A 1 80 ? -29.609 22.507 44.273 1.00 49.50 80 PHE A C 1
ATOM 670 O O . PHE A 1 80 ? -30.745 22.405 44.734 1.00 49.50 80 PHE A O 1
ATOM 677 N N . THR A 1 81 ? -28.600 21.797 44.780 1.00 52.53 81 THR A N 1
ATOM 678 C CA . THR A 1 81 ? -28.687 21.370 46.181 1.00 52.53 81 THR A CA 1
ATOM 679 C C . THR A 1 81 ? -28.431 22.598 47.043 1.00 52.53 81 THR A C 1
ATOM 681 O O . THR A 1 81 ? -27.336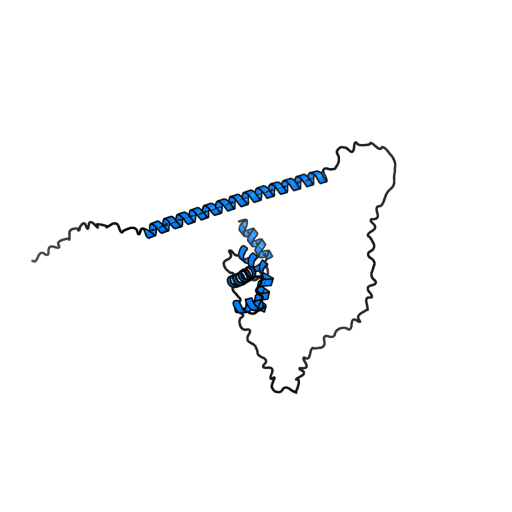 22.809 47.561 1.00 52.53 81 THR A O 1
ATOM 684 N N . GLN A 1 82 ? -29.464 23.443 47.163 1.00 51.56 82 GLN A N 1
ATOM 685 C CA . GLN A 1 82 ? -29.601 24.306 48.325 1.00 51.56 82 GLN A CA 1
ATOM 686 C C . GLN A 1 82 ? -29.351 23.420 49.537 1.00 51.56 82 GLN A C 1
ATOM 688 O O . GLN A 1 82 ? -30.009 22.397 49.726 1.00 51.56 82 GLN A O 1
ATOM 693 N N . SER A 1 83 ? -28.338 23.796 50.296 1.00 47.78 83 SER A N 1
ATOM 694 C CA . SER A 1 83 ? -27.973 23.245 51.581 1.00 47.78 83 SER A CA 1
ATOM 695 C C . SER A 1 83 ? -29.188 23.285 52.505 1.00 47.78 83 SER A C 1
ATOM 697 O O . SER A 1 83 ? -29.407 24.242 53.245 1.00 47.78 83 SER A O 1
ATOM 699 N N . ILE A 1 84 ? -30.001 22.227 52.470 1.00 52.78 84 ILE A N 1
ATOM 700 C CA . ILE A 1 84 ? -30.908 21.921 53.565 1.00 52.78 84 ILE A CA 1
ATOM 701 C C . ILE A 1 84 ? -29.988 21.519 54.710 1.00 52.78 84 ILE A C 1
ATOM 703 O O . ILE A 1 84 ? -29.442 20.419 54.756 1.00 52.78 84 ILE A O 1
ATOM 707 N N . ASN A 1 8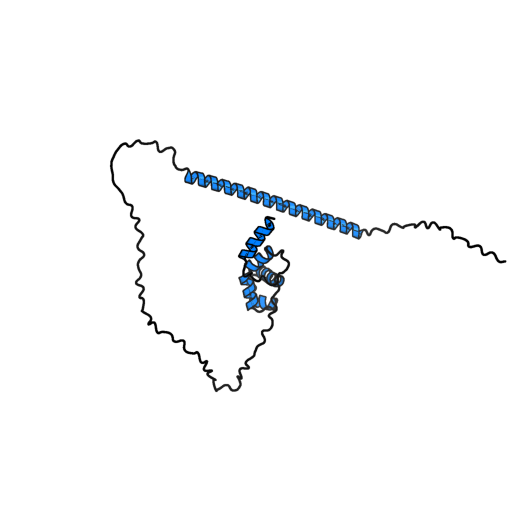5 ? -29.759 22.487 55.587 1.00 51.38 85 ASN A N 1
ATOM 708 C CA . ASN A 1 85 ? -29.084 22.335 56.858 1.00 51.38 85 ASN A CA 1
ATOM 709 C C . ASN A 1 85 ? -29.946 21.423 57.745 1.00 51.38 85 ASN A C 1
ATOM 711 O O . ASN A 1 85 ? -30.753 21.901 58.541 1.00 51.38 85 ASN A O 1
ATOM 715 N N . VAL A 1 86 ? -29.843 20.107 57.552 1.00 52.19 86 VAL A N 1
ATOM 716 C CA . VAL A 1 86 ? -30.414 19.129 58.479 1.00 52.19 86 VAL A CA 1
ATOM 717 C C . VAL A 1 86 ? -29.384 18.931 59.584 1.00 52.19 86 VAL A C 1
ATOM 719 O O . VAL A 1 86 ? -28.503 18.077 59.503 1.00 52.19 86 VAL A O 1
ATOM 722 N N . GLN A 1 87 ? -29.469 19.795 60.594 1.00 51.72 87 GLN A N 1
ATOM 723 C CA . GLN A 1 87 ? -28.923 19.498 61.911 1.00 51.72 87 GLN A CA 1
ATOM 724 C C . GLN A 1 87 ? -29.610 18.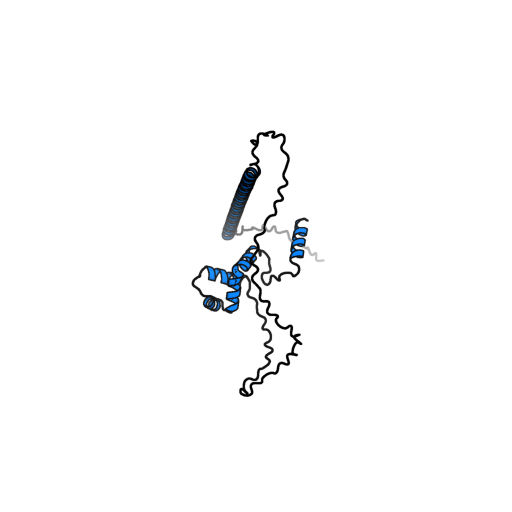249 62.452 1.00 51.72 87 GLN A C 1
ATOM 726 O O . GLN A 1 87 ? -30.832 18.160 62.403 1.00 51.72 87 GLN A O 1
ATOM 731 N N . ASP A 1 88 ? -28.780 17.353 62.982 1.00 57.97 88 ASP A N 1
ATOM 732 C CA . ASP A 1 88 ? -29.117 16.216 63.828 1.00 57.97 88 ASP A CA 1
ATOM 733 C C . ASP A 1 88 ? -30.198 15.273 63.293 1.00 57.97 88 ASP A C 1
ATOM 735 O O . ASP A 1 88 ? -31.383 15.577 63.275 1.00 57.97 88 ASP A O 1
ATOM 739 N N . MET A 1 89 ? -29.784 14.046 62.972 1.00 45.59 89 MET A N 1
ATOM 740 C CA . MET A 1 89 ? -30.169 12.881 63.771 1.00 45.59 89 MET A CA 1
ATOM 741 C C . MET A 1 89 ? -29.180 11.739 63.516 1.00 45.59 89 MET A C 1
ATOM 743 O O . MET A 1 89 ? -28.817 11.390 62.396 1.00 45.59 89 MET A O 1
ATOM 747 N N . SER A 1 90 ? -28.711 11.200 64.626 1.00 54.12 90 SER A N 1
ATOM 748 C CA . SER A 1 90 ? -27.785 10.094 64.801 1.00 54.12 90 SER A CA 1
ATOM 749 C C . SER A 1 90 ? -28.233 8.776 64.149 1.00 54.12 90 SER A C 1
ATOM 751 O O . SER A 1 90 ? -29.295 8.268 64.496 1.00 54.12 90 SER A O 1
ATOM 753 N N . THR A 1 91 ? -27.315 8.164 63.375 1.00 48.94 91 THR A N 1
ATOM 754 C CA . THR A 1 91 ? -27.149 6.711 63.061 1.00 48.94 91 THR A CA 1
ATOM 755 C C . THR A 1 91 ? -28.289 6.008 62.280 1.00 48.94 91 THR A C 1
ATOM 757 O O . THR A 1 91 ? -29.449 6.309 62.525 1.00 48.94 91 THR A O 1
ATOM 760 N N . PRO A 1 92 ? -28.015 5.039 61.366 1.00 51.50 92 PRO A N 1
ATOM 761 C CA . PRO A 1 92 ? -27.035 3.967 61.555 1.00 51.50 92 PRO A CA 1
ATOM 762 C C . PRO A 1 92 ? -26.117 3.629 60.367 1.00 51.50 92 PRO A C 1
ATOM 764 O O . PRO A 1 92 ? -26.349 3.951 59.207 1.00 51.50 92 PRO A O 1
ATOM 767 N N . VAL A 1 93 ? -25.052 2.916 60.729 1.00 58.22 93 VAL A N 1
ATOM 768 C CA . VAL A 1 93 ? -24.072 2.250 59.870 1.00 58.22 93 VAL A CA 1
ATOM 769 C C . VAL A 1 93 ? -24.787 1.268 58.938 1.00 58.22 93 VAL A C 1
ATOM 771 O O . VAL A 1 93 ? -25.289 0.242 59.391 1.00 58.22 93 VAL A O 1
ATOM 774 N N . PHE A 1 94 ? -24.822 1.566 57.640 1.00 44.75 94 PHE A N 1
ATOM 775 C CA . PHE A 1 94 ? -25.302 0.638 56.616 1.00 44.75 94 PHE A CA 1
ATOM 776 C C . PHE A 1 94 ? -24.103 0.089 55.838 1.00 44.75 94 PHE A C 1
ATOM 778 O O . PHE A 1 94 ? -23.660 0.649 54.835 1.00 44.75 94 PHE A O 1
ATOM 785 N N . SER A 1 95 ? -23.551 -1.014 56.346 1.00 51.72 95 SER A N 1
ATOM 786 C CA . SER A 1 95 ? -22.565 -1.834 55.643 1.00 51.72 95 SER A CA 1
ATOM 787 C C . SER A 1 95 ? -23.205 -2.425 54.390 1.00 51.72 95 SER A C 1
ATOM 789 O O . SER A 1 95 ? -24.010 -3.351 54.463 1.00 51.72 95 SER A O 1
ATOM 791 N N . SER A 1 96 ? -22.853 -1.885 53.229 1.00 43.72 96 SER A N 1
ATOM 792 C CA . SER A 1 96 ? -23.293 -2.386 51.929 1.00 43.72 96 SER A CA 1
ATOM 793 C C . SER A 1 96 ? -22.391 -3.554 51.516 1.00 43.72 96 SER A C 1
ATOM 795 O O . SER A 1 96 ? -21.379 -3.386 50.840 1.00 43.72 96 SER A O 1
ATOM 797 N N . SER A 1 97 ? -22.747 -4.765 51.946 1.00 46.47 97 SER A N 1
ATOM 798 C CA . SER A 1 97 ? -22.197 -5.999 51.383 1.00 46.47 97 SER A CA 1
ATOM 799 C C . SER A 1 97 ? -22.772 -6.204 49.981 1.00 46.47 97 SER A C 1
ATOM 801 O O . SER A 1 97 ? -23.897 -6.683 49.817 1.00 46.47 97 SER A O 1
ATOM 803 N N . VAL A 1 98 ? -21.998 -5.811 48.969 1.00 51.91 98 VAL A N 1
ATOM 804 C CA . VAL A 1 98 ? -22.255 -6.131 47.562 1.00 51.91 98 VAL A CA 1
ATOM 805 C C . VAL A 1 98 ? -22.289 -7.651 47.433 1.00 51.91 98 VAL A C 1
ATOM 807 O O . VAL A 1 98 ? -21.278 -8.335 47.568 1.00 51.91 98 VAL A O 1
ATOM 810 N N . SER A 1 99 ? -23.495 -8.173 47.232 1.00 49.09 99 SER A N 1
ATOM 811 C CA . SER A 1 99 ? -23.740 -9.588 46.995 1.00 49.09 99 SER A CA 1
ATOM 812 C C . SER A 1 99 ? -23.397 -9.883 45.543 1.00 49.09 99 SER A C 1
ATOM 814 O O . SER A 1 99 ? -24.174 -9.595 44.634 1.00 49.09 99 SER A O 1
ATOM 816 N N . THR A 1 100 ? -22.201 -10.420 45.323 1.00 64.12 100 THR A N 1
ATOM 817 C CA . THR A 1 100 ? -21.813 -11.032 44.054 1.00 64.12 100 THR A CA 1
ATOM 818 C C . THR A 1 100 ? -22.782 -12.186 43.772 1.00 64.12 100 THR A C 1
ATOM 820 O O . THR A 1 100 ? -22.916 -13.065 44.627 1.00 64.12 100 THR A O 1
ATOM 823 N N . PRO A 1 101 ? -23.488 -12.214 42.628 1.00 58.03 101 PRO A N 1
ATOM 824 C CA . PRO A 1 101 ? -24.352 -13.336 42.296 1.00 58.03 101 PRO A CA 1
ATOM 825 C C . PRO A 1 101 ? -23.496 -14.598 42.194 1.00 58.03 101 PRO A C 1
ATOM 827 O O . PRO A 1 101 ? -22.555 -14.668 41.402 1.00 58.03 101 PRO A O 1
ATOM 830 N N . ALA A 1 102 ? -23.812 -15.571 43.048 1.00 59.94 102 ALA A N 1
ATOM 831 C CA . ALA A 1 102 ? -23.204 -16.886 43.049 1.00 59.94 102 ALA A CA 1
ATOM 832 C C . ALA A 1 102 ? -23.388 -17.511 41.663 1.00 59.94 102 ALA A C 1
ATOM 834 O O . ALA A 1 102 ? -24.506 -17.801 41.234 1.00 59.94 102 ALA A O 1
ATOM 835 N N . PHE A 1 103 ? -22.276 -17.679 40.949 1.00 59.53 103 PHE A N 1
ATOM 836 C CA . PHE A 1 103 ? -22.230 -18.534 39.776 1.00 59.53 103 PHE A CA 1
ATOM 837 C C . PHE A 1 103 ? -22.648 -19.942 40.219 1.00 59.53 103 PHE A C 1
ATOM 839 O O . PHE A 1 103 ? -22.107 -20.425 41.216 1.00 59.53 103 PHE A O 1
ATOM 846 N N . PRO A 1 104 ? -23.592 -20.604 39.530 1.00 67.69 104 PRO A N 1
ATOM 847 C CA . PRO A 1 104 ? -23.885 -21.998 39.809 1.00 67.69 104 PRO A CA 1
ATOM 848 C C . PRO A 1 104 ? -22.606 -22.803 39.565 1.00 67.69 104 PRO A C 1
ATOM 850 O O . PRO A 1 104 ? -22.126 -22.902 38.433 1.00 67.69 104 PRO A O 1
ATOM 853 N N . GLU A 1 105 ? -22.028 -23.328 40.646 1.00 53.34 105 GLU A N 1
ATOM 854 C CA . GLU A 1 105 ? -21.021 -24.378 40.585 1.00 53.34 105 GLU A CA 1
ATOM 855 C C . GLU A 1 105 ? -21.661 -25.560 39.866 1.00 53.34 105 GLU A C 1
ATOM 857 O O . GLU A 1 105 ? -22.462 -26.308 40.425 1.00 53.34 105 GLU A O 1
ATOM 862 N N . TYR A 1 106 ? -21.336 -25.709 38.587 1.00 69.19 106 TYR A N 1
ATOM 863 C CA . TYR A 1 106 ? -21.535 -26.980 37.924 1.00 69.19 1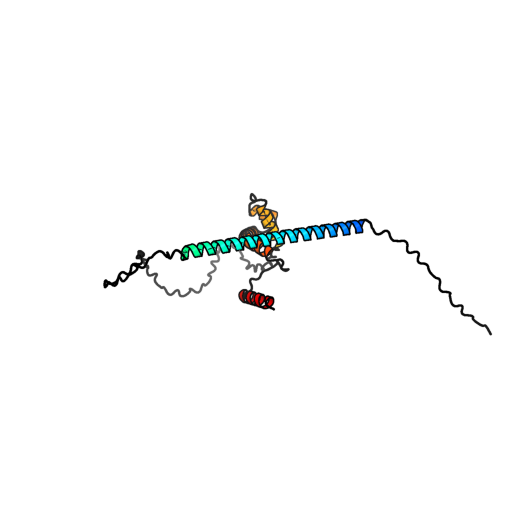06 TYR A CA 1
ATOM 864 C C . TYR A 1 106 ? -20.615 -27.981 38.627 1.00 69.19 106 TYR A C 1
ATOM 866 O O . TYR A 1 106 ? -19.413 -27.706 38.719 1.00 69.19 106 TYR A O 1
ATOM 874 N N . PRO A 1 107 ? -21.134 -29.114 39.134 1.00 62.97 107 PRO A N 1
ATOM 875 C CA . PRO A 1 107 ? -20.290 -30.198 39.598 1.00 62.97 107 PRO A CA 1
ATOM 876 C C . PRO A 1 107 ? -19.461 -30.661 38.401 1.00 62.97 107 PRO A C 1
ATOM 878 O O . PRO A 1 107 ? -19.937 -31.343 37.498 1.00 62.97 107 PRO A O 1
ATOM 881 N N . ILE A 1 108 ? -18.213 -30.203 38.355 1.00 59.31 108 ILE A N 1
ATOM 882 C CA . ILE A 1 108 ? -17.198 -30.799 37.507 1.00 59.31 108 ILE A CA 1
ATOM 883 C C . ILE A 1 108 ? -16.913 -32.127 38.188 1.00 59.31 108 ILE A C 1
ATOM 885 O O . ILE A 1 108 ? -16.131 -32.180 39.141 1.00 59.31 108 ILE A O 1
ATOM 889 N N . ASP A 1 109 ? -17.581 -33.176 37.716 1.00 57.72 109 ASP A N 1
ATOM 890 C CA . ASP A 1 109 ? -17.168 -34.554 37.929 1.00 57.72 109 ASP A CA 1
ATOM 891 C C . ASP A 1 109 ? -15.744 -34.673 37.379 1.00 57.72 109 ASP A C 1
ATOM 893 O O . ASP A 1 109 ? -15.494 -34.972 36.211 1.00 57.72 109 ASP A O 1
ATOM 897 N N . ARG A 1 110 ? -14.775 -34.339 38.236 1.00 56.56 110 ARG A N 1
ATOM 898 C CA . ARG A 1 110 ? -13.376 -34.686 38.053 1.00 56.56 110 ARG A CA 1
ATOM 899 C C . ARG A 1 110 ? -13.320 -36.193 38.220 1.00 56.56 110 ARG A C 1
ATOM 901 O O . ARG A 1 110 ? -12.979 -36.689 39.293 1.00 56.56 110 ARG A O 1
ATOM 908 N N . GLU A 1 111 ? -13.664 -36.911 37.154 1.00 56.91 111 GLU A N 1
ATOM 909 C CA . GLU A 1 111 ? -13.139 -38.249 36.945 1.00 56.91 111 GLU A CA 1
ATOM 910 C C . GLU A 1 111 ? -11.633 -38.137 37.162 1.00 56.91 111 GLU A C 1
ATOM 912 O O . GLU A 1 111 ? -10.914 -37.454 36.427 1.00 56.91 111 GLU A O 1
ATOM 917 N N . GLN A 1 112 ? -11.179 -38.716 38.272 1.00 47.03 112 GLN A N 1
ATOM 918 C CA . GLN A 1 112 ? -9.772 -38.875 38.564 1.00 47.03 112 GLN A CA 1
ATOM 919 C C . GLN A 1 112 ? -9.220 -39.771 37.467 1.00 47.03 112 GLN A C 1
ATOM 921 O O . GLN A 1 112 ? -9.275 -40.995 37.560 1.00 47.03 112 GLN A O 1
ATOM 926 N N . VAL A 1 113 ? -8.733 -39.152 36.395 1.00 53.06 113 VAL A N 1
ATOM 927 C CA . VAL A 1 113 ? -7.950 -39.850 35.390 1.00 53.06 113 VAL A CA 1
ATOM 928 C C . VAL A 1 113 ? -6.740 -40.387 36.150 1.00 53.06 113 VAL A C 1
ATOM 930 O O . VAL A 1 113 ? -5.990 -39.582 36.712 1.00 53.06 113 VAL A O 1
ATOM 933 N N . PRO A 1 114 ? -6.568 -41.715 36.262 1.00 56.53 114 PRO A N 1
ATOM 934 C CA . PRO A 1 114 ? -5.446 -42.274 36.984 1.00 56.53 114 PRO A CA 1
ATOM 935 C C . PRO A 1 114 ? -4.173 -41.717 36.361 1.00 56.53 114 PRO A C 1
ATOM 937 O O . PRO A 1 114 ? -3.929 -41.871 35.163 1.00 56.53 114 PRO A O 1
ATOM 940 N N . THR A 1 115 ? -3.372 -41.045 37.183 1.00 48.78 115 THR A N 1
ATOM 941 C CA . THR A 1 115 ? -2.028 -40.591 36.843 1.00 48.78 115 THR A CA 1
ATOM 942 C C . THR A 1 115 ? -1.137 -41.823 36.695 1.00 48.78 115 THR A C 1
ATOM 944 O O . THR A 1 115 ? -0.277 -42.101 37.526 1.00 48.78 115 THR A O 1
ATOM 947 N N . THR A 1 116 ? -1.355 -42.614 35.644 1.00 49.88 116 THR A N 1
ATOM 948 C CA . THR A 1 116 ? -0.354 -43.552 35.160 1.00 49.88 116 THR A CA 1
ATOM 949 C C . THR A 1 116 ? 0.811 -42.704 34.697 1.00 49.88 116 THR A C 1
ATOM 951 O O . THR A 1 116 ? 0.733 -42.026 33.672 1.00 49.88 116 THR A O 1
ATOM 954 N N . SER A 1 117 ? 1.868 -42.703 35.505 1.00 48.66 117 SER A N 1
ATOM 955 C CA . SER A 1 117 ? 3.206 -42.273 35.132 1.00 48.66 117 SER A CA 1
ATOM 956 C C . SER A 1 117 ? 3.512 -42.825 33.744 1.00 48.66 117 SER A C 1
ATOM 958 O O . SER A 1 117 ? 3.780 -44.017 33.585 1.00 48.66 117 SER A O 1
ATOM 960 N N . LEU A 1 118 ? 3.390 -41.965 32.735 1.00 46.47 118 LEU A N 1
ATOM 961 C CA . LEU A 1 118 ? 3.664 -42.293 31.350 1.00 46.47 118 LEU A CA 1
ATOM 962 C C . LEU A 1 118 ? 5.187 -42.393 31.241 1.00 46.47 118 LEU A C 1
ATOM 964 O O . LEU A 1 118 ? 5.870 -41.442 30.862 1.00 46.47 118 LEU A O 1
ATOM 968 N N . THR A 1 119 ? 5.734 -43.539 31.646 1.00 55.59 119 THR A N 1
ATOM 969 C CA . THR A 1 119 ? 7.032 -44.013 31.182 1.00 55.59 119 THR A CA 1
ATOM 970 C C . THR A 1 119 ? 6.917 -43.999 29.674 1.00 55.59 119 THR A C 1
ATOM 972 O O . THR A 1 119 ? 6.233 -44.831 29.084 1.00 55.59 119 THR A O 1
ATOM 975 N N . ARG A 1 120 ? 7.482 -42.948 29.079 1.00 48.56 120 ARG A N 1
ATOM 976 C CA . ARG A 1 120 ? 7.535 -42.714 27.645 1.00 48.56 120 ARG A CA 1
ATOM 977 C C . ARG A 1 120 ? 7.972 -44.038 27.017 1.00 48.56 120 ARG A C 1
ATOM 979 O O . ARG A 1 120 ? 9.122 -44.416 27.244 1.00 48.56 120 ARG A O 1
ATOM 986 N N . PRO A 1 121 ? 7.088 -44.780 26.323 1.00 54.12 121 PRO A N 1
ATOM 987 C CA . PRO A 1 121 ? 7.534 -45.980 25.650 1.00 54.12 121 PRO A CA 1
ATOM 988 C C . PRO A 1 121 ? 8.587 -45.496 24.664 1.00 54.12 121 PRO A C 1
ATOM 990 O O . PRO A 1 121 ? 8.323 -44.585 23.871 1.00 54.12 121 PRO A O 1
ATOM 993 N N . GLU A 1 122 ? 9.808 -46.013 24.796 1.00 54.81 122 GLU A N 1
ATOM 994 C CA . GLU A 1 122 ? 10.813 -45.876 23.757 1.00 54.81 122 GLU A CA 1
ATOM 995 C C . GLU A 1 122 ? 10.128 -46.300 22.470 1.00 54.81 122 GLU A C 1
ATOM 997 O O . GLU A 1 122 ? 9.759 -47.460 22.292 1.00 54.81 122 GLU A O 1
ATOM 1002 N N . TYR A 1 123 ? 9.852 -45.312 21.624 1.00 51.94 123 TYR A N 1
ATOM 1003 C CA . TYR A 1 123 ? 9.165 -45.501 20.367 1.00 51.94 123 TYR A CA 1
ATOM 1004 C C . TYR A 1 123 ? 10.171 -46.180 19.441 1.00 51.94 123 TYR A C 1
ATOM 1006 O O . TYR A 1 123 ? 10.806 -45.554 18.593 1.00 51.94 123 TYR A O 1
ATOM 1014 N N . THR A 1 124 ? 10.378 -47.476 19.655 1.00 55.59 124 THR A N 1
ATOM 1015 C CA . THR A 1 124 ? 10.965 -48.349 18.659 1.00 55.59 124 THR A CA 1
ATOM 1016 C C . THR A 1 124 ? 9.950 -48.344 17.534 1.00 55.59 124 THR A C 1
ATOM 1018 O O . THR A 1 124 ? 8.887 -48.954 17.622 1.00 55.59 124 THR A O 1
ATOM 1021 N N . HIS A 1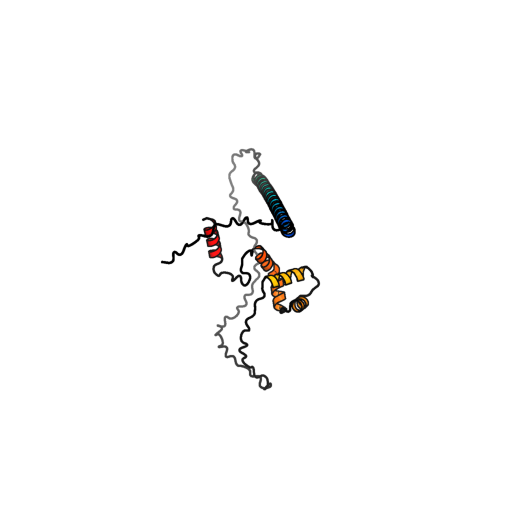 125 ? 10.238 -47.554 16.501 1.00 52.62 125 HIS A N 1
ATOM 1022 C CA . HIS A 1 125 ? 9.559 -47.639 15.220 1.00 52.62 125 HIS A CA 1
ATOM 1023 C C . HIS A 1 125 ? 9.745 -49.072 14.713 1.00 52.62 125 HIS A C 1
ATOM 1025 O O . HIS A 1 125 ? 10.702 -49.381 14.005 1.00 52.62 125 HIS A O 1
ATOM 1031 N N . VAL A 1 126 ? 8.845 -49.970 15.108 1.00 54.47 126 VAL A N 1
ATOM 1032 C CA . VAL A 1 126 ? 8.711 -51.272 14.476 1.00 54.47 126 VAL A CA 1
ATOM 1033 C C . VAL A 1 126 ? 8.097 -50.954 13.125 1.00 54.47 126 VAL A C 1
ATOM 1035 O O . VAL A 1 126 ? 6.893 -50.730 12.993 1.00 54.47 126 VAL A O 1
ATOM 1038 N N . PHE A 1 127 ? 8.961 -50.792 12.126 1.00 52.62 127 PHE A N 1
ATOM 1039 C CA . PHE A 1 127 ? 8.550 -50.773 10.737 1.00 52.62 127 PHE A CA 1
ATOM 1040 C C . PHE A 1 127 ? 7.833 -52.098 10.495 1.00 52.62 127 PHE A C 1
ATOM 1042 O O . PHE A 1 127 ? 8.472 -53.130 10.304 1.00 52.62 127 PHE A O 1
ATOM 1049 N N . PHE A 1 128 ? 6.501 -52.078 10.533 1.00 52.59 128 PHE A N 1
ATOM 1050 C CA . PHE A 1 128 ? 5.695 -53.127 9.933 1.00 52.59 128 PHE A CA 1
ATOM 1051 C C . PHE A 1 128 ? 5.965 -53.064 8.429 1.00 52.59 128 PHE A C 1
ATOM 1053 O O . PHE A 1 128 ? 5.283 -52.379 7.666 1.00 52.59 128 PHE A O 1
ATOM 1060 N N . LEU A 1 129 ? 7.044 -53.736 8.026 1.00 49.97 129 LEU A N 1
ATOM 1061 C CA . LEU A 1 129 ? 7.302 -54.139 6.659 1.00 49.97 129 LEU A CA 1
ATOM 1062 C C . LEU A 1 129 ? 6.120 -55.011 6.272 1.00 49.97 129 LEU A C 1
ATOM 1064 O O . LEU A 1 129 ? 6.040 -56.170 6.658 1.00 49.97 129 LEU A O 1
ATOM 1068 N N . ASN A 1 130 ? 5.161 -54.406 5.584 1.00 50.09 130 ASN A N 1
ATOM 1069 C CA . ASN A 1 130 ? 4.030 -55.093 5.000 1.00 50.09 130 ASN A CA 1
ATOM 1070 C C . ASN A 1 130 ? 4.608 -56.029 3.915 1.00 50.09 130 ASN A C 1
ATOM 1072 O O . ASN A 1 130 ? 5.071 -55.528 2.887 1.00 50.09 130 ASN A O 1
ATOM 1076 N N . PRO A 1 131 ? 4.668 -57.359 4.123 1.00 56.78 131 PRO A N 1
ATOM 1077 C CA . PRO A 1 131 ? 5.495 -58.250 3.303 1.00 56.78 131 PRO A CA 1
ATOM 1078 C C . PRO A 1 131 ? 4.875 -58.575 1.934 1.00 56.78 131 PRO A C 1
ATOM 1080 O O . PRO A 1 131 ? 5.420 -59.374 1.179 1.00 56.78 131 PRO A O 1
ATOM 1083 N N . HIS A 1 132 ? 3.749 -57.948 1.583 1.00 54.53 132 HIS A N 1
ATOM 1084 C CA . HIS A 1 132 ? 2.994 -58.246 0.366 1.00 54.53 132 HIS A CA 1
ATOM 1085 C C . HIS A 1 132 ? 3.092 -57.193 -0.742 1.00 54.53 132 HIS A C 1
ATOM 1087 O O . HIS A 1 132 ? 2.245 -57.147 -1.630 1.00 54.53 132 HIS A O 1
ATOM 1093 N N . ASN A 1 133 ? 4.135 -56.359 -0.736 1.00 54.16 133 ASN A N 1
ATOM 1094 C CA . ASN A 1 133 ? 4.398 -55.469 -1.867 1.00 54.16 133 ASN A CA 1
ATOM 1095 C C . ASN A 1 133 ? 5.911 -55.312 -2.133 1.00 54.16 133 ASN A C 1
ATOM 1097 O O . ASN A 1 133 ? 6.502 -54.319 -1.703 1.00 54.16 133 ASN A O 1
ATOM 1101 N N . PRO A 1 134 ? 6.560 -56.286 -2.807 1.00 57.28 134 PRO A N 1
ATOM 1102 C CA . PRO A 1 134 ? 8.002 -56.249 -3.076 1.00 57.28 134 PRO A CA 1
ATOM 1103 C C . PRO A 1 134 ? 8.443 -55.083 -3.982 1.00 57.28 134 PRO A C 1
ATOM 1105 O O . PRO A 1 134 ? 9.630 -54.770 -4.020 1.00 57.28 134 PRO A O 1
ATOM 1108 N N . ASP A 1 135 ? 7.508 -54.375 -4.625 1.00 54.44 135 ASP A N 1
ATOM 1109 C CA . ASP A 1 135 ? 7.813 -53.265 -5.539 1.00 54.44 135 ASP A CA 1
ATOM 1110 C C . ASP A 1 135 ? 7.734 -51.870 -4.899 1.00 54.44 135 ASP A C 1
ATOM 1112 O O . ASP A 1 135 ? 8.013 -50.861 -5.549 1.00 54.44 135 ASP A O 1
ATOM 1116 N N . ARG A 1 136 ? 7.418 -51.769 -3.602 1.00 52.53 136 ARG A N 1
ATOM 1117 C CA . ARG A 1 136 ? 7.576 -50.513 -2.851 1.00 52.53 136 ARG A CA 1
ATOM 1118 C C . ARG A 1 136 ? 8.868 -50.532 -2.052 1.00 52.53 136 ARG A C 1
ATOM 1120 O O . ARG A 1 136 ? 8.862 -50.407 -0.831 1.00 52.53 136 ARG A O 1
ATOM 1127 N N . GLN A 1 137 ? 9.992 -50.608 -2.761 1.00 53.56 137 GLN A N 1
ATOM 1128 C CA . GLN A 1 137 ? 11.231 -50.057 -2.231 1.00 53.56 137 GLN A CA 1
ATOM 1129 C C . GLN A 1 137 ? 10.986 -48.567 -1.984 1.00 53.56 137 GLN A C 1
ATOM 1131 O O . GLN A 1 137 ? 11.011 -47.739 -2.897 1.00 53.56 137 GLN A O 1
ATOM 1136 N N . THR A 1 138 ? 10.685 -48.228 -0.733 1.00 53.16 138 THR A N 1
ATOM 1137 C CA . THR A 1 138 ? 10.762 -46.872 -0.210 1.00 53.16 138 THR A CA 1
ATOM 1138 C C . THR A 1 138 ? 12.212 -46.444 -0.335 1.00 53.16 138 THR A C 1
ATOM 1140 O O . THR A 1 138 ? 13.003 -46.580 0.598 1.00 53.16 138 THR A O 1
ATOM 1143 N N . SER A 1 139 ? 12.565 -45.952 -1.522 1.00 51.91 139 SER A N 1
ATOM 1144 C CA . SER A 1 139 ? 13.692 -45.059 -1.677 1.00 51.91 139 SER A CA 1
ATOM 1145 C C . SER A 1 139 ? 13.501 -43.993 -0.606 1.00 51.91 139 SER A C 1
ATOM 1147 O O . SER A 1 139 ? 12.542 -43.214 -0.627 1.00 51.91 139 SER A O 1
ATOM 1149 N N . LEU A 1 140 ? 14.374 -44.032 0.399 1.00 50.03 140 LEU A N 1
ATOM 1150 C CA . LEU A 1 140 ? 14.659 -42.928 1.299 1.00 50.03 140 LEU A CA 1
ATOM 1151 C C . LEU A 1 140 ? 15.204 -41.812 0.414 1.00 50.03 140 LEU A C 1
ATOM 1153 O O . LEU A 1 140 ? 16.399 -41.543 0.325 1.00 50.03 140 LEU A O 1
ATOM 1157 N N . CYS A 1 141 ? 14.290 -41.229 -0.348 1.00 49.22 141 CYS A N 1
ATOM 1158 C CA . CYS A 1 141 ? 14.494 -40.050 -1.121 1.00 49.22 141 CYS A CA 1
ATOM 1159 C C . CYS A 1 141 ? 14.699 -38.973 -0.069 1.00 49.22 141 CYS A C 1
ATOM 1161 O O . CYS A 1 141 ? 13.772 -38.359 0.454 1.00 49.22 141 CYS A O 1
ATOM 1163 N N . ASN A 1 142 ? 15.973 -38.730 0.212 1.00 48.66 142 ASN A N 1
ATOM 1164 C CA . ASN A 1 142 ? 16.486 -37.386 0.343 1.00 48.66 142 ASN A CA 1
ATOM 1165 C C . ASN A 1 142 ? 15.989 -36.605 -0.883 1.00 48.66 142 ASN A C 1
ATOM 1167 O O . ASN A 1 142 ? 16.728 -36.386 -1.841 1.00 48.66 142 ASN A O 1
ATOM 1171 N N . THR A 1 143 ? 14.699 -36.252 -0.909 1.00 55.41 143 THR A N 1
ATOM 1172 C CA . THR A 1 143 ? 14.135 -35.315 -1.863 1.00 55.41 143 THR A CA 1
ATOM 1173 C C . THR A 1 143 ? 14.815 -34.016 -1.501 1.00 55.41 143 THR A C 1
ATOM 1175 O O . THR A 1 143 ? 14.369 -33.315 -0.588 1.00 55.41 143 THR A O 1
ATOM 1178 N N . GLY A 1 144 ? 15.972 -33.771 -2.125 1.00 58.72 144 GLY A N 1
ATOM 1179 C CA . GLY A 1 144 ? 16.746 -32.558 -1.945 1.00 58.72 144 GLY A CA 1
ATOM 1180 C C . GLY A 1 144 ? 15.753 -31.416 -1.953 1.00 58.72 144 GLY A C 1
ATOM 1181 O O . GLY A 1 144 ? 14.946 -31.323 -2.883 1.00 58.72 144 GLY A O 1
ATOM 1182 N N . LYS A 1 145 ? 15.704 -30.666 -0.846 1.00 66.62 145 LYS A N 1
ATOM 1183 C CA . LYS A 1 145 ? 14.752 -29.576 -0.643 1.00 66.62 145 LYS A CA 1
ATOM 1184 C C . LYS A 1 145 ? 14.934 -28.637 -1.826 1.00 66.62 145 LYS A C 1
ATOM 1186 O O . LYS A 1 145 ? 15.849 -27.819 -1.814 1.00 66.62 145 LYS A O 1
ATOM 1191 N N . ARG A 1 146 ? 14.124 -28.806 -2.878 1.00 70.88 146 ARG A N 1
ATOM 1192 C CA . ARG A 1 146 ? 14.189 -27.948 -4.058 1.00 70.88 146 ARG A CA 1
ATOM 1193 C C . ARG A 1 146 ? 14.003 -26.546 -3.517 1.00 70.88 146 ARG A C 1
ATOM 1195 O O . ARG A 1 146 ? 13.007 -26.299 -2.830 1.00 70.88 146 ARG A O 1
ATOM 1202 N N . ALA A 1 147 ? 14.998 -25.690 -3.738 1.00 72.81 147 ALA A N 1
ATOM 1203 C CA . ALA A 1 147 ? 14.936 -24.305 -3.320 1.00 72.81 147 ALA A CA 1
ATOM 1204 C C . ALA A 1 147 ? 13.624 -23.745 -3.872 1.00 72.81 147 ALA A C 1
ATOM 1206 O O . ALA A 1 147 ? 13.412 -23.683 -5.083 1.00 72.81 147 ALA A O 1
ATOM 1207 N N . ARG A 1 148 ? 12.672 -23.475 -2.976 1.00 80.38 148 ARG A N 1
ATOM 1208 C CA . ARG A 1 148 ? 11.395 -22.900 -3.374 1.00 80.38 148 ARG A CA 1
ATOM 1209 C C . ARG A 1 148 ? 11.707 -21.459 -3.718 1.00 80.38 148 ARG A C 1
ATOM 1211 O O . ARG A 1 148 ? 11.977 -20.685 -2.806 1.00 80.38 148 ARG A O 1
ATOM 1218 N N . ASN A 1 149 ? 11.699 -21.126 -5.003 1.00 83.62 149 ASN A N 1
ATOM 1219 C CA . ASN A 1 149 ? 11.827 -19.744 -5.443 1.00 83.62 149 ASN A CA 1
ATOM 1220 C C . ASN A 1 149 ? 10.609 -18.978 -4.908 1.00 83.62 149 ASN A C 1
ATOM 1222 O O . ASN A 1 149 ? 9.483 -19.275 -5.321 1.00 83.62 149 ASN A O 1
ATOM 1226 N N . PRO A 1 150 ? 10.788 -18.070 -3.933 1.00 88.25 150 PRO A N 1
ATOM 1227 C CA . PRO A 1 150 ? 9.666 -17.333 -3.382 1.00 88.25 150 PRO A CA 1
ATOM 1228 C C . PRO A 1 150 ? 9.082 -16.425 -4.468 1.00 88.25 150 PRO A C 1
ATOM 1230 O O . PRO A 1 150 ? 9.818 -15.797 -5.226 1.00 88.25 150 PRO A O 1
ATOM 1233 N N . LEU A 1 151 ? 7.751 -16.350 -4.540 1.00 93.31 151 LEU A N 1
ATOM 1234 C CA . LEU A 1 151 ? 7.085 -15.402 -5.430 1.00 93.31 151 LEU A CA 1
ATOM 1235 C C . LEU A 1 151 ? 7.444 -13.971 -5.007 1.00 93.31 151 LEU A C 1
ATOM 1237 O O . LEU A 1 151 ? 7.364 -13.652 -3.812 1.00 93.31 151 LEU A O 1
ATOM 1241 N N . LYS A 1 152 ? 7.786 -13.124 -5.983 1.00 91.31 152 LYS A N 1
ATOM 1242 C CA . LYS A 1 152 ? 8.003 -11.692 -5.752 1.00 91.31 152 LYS A CA 1
ATOM 1243 C C . LYS A 1 152 ? 6.720 -11.021 -5.254 1.00 91.31 152 LYS A C 1
ATOM 1245 O O . LYS A 1 152 ? 5.626 -11.532 -5.504 1.00 91.31 152 LYS A O 1
ATOM 1250 N N . VAL A 1 153 ? 6.843 -9.911 -4.531 1.00 89.06 153 VAL A N 1
ATOM 1251 C CA . VAL A 1 153 ? 5.681 -9.215 -3.949 1.00 89.06 153 VAL A CA 1
ATOM 1252 C C . VAL A 1 153 ? 4.796 -8.628 -5.036 1.00 89.06 153 VAL A C 1
ATOM 1254 O O . VAL A 1 153 ? 3.587 -8.815 -4.968 1.00 89.06 153 VAL A O 1
ATOM 1257 N N . GLU A 1 154 ? 5.382 -8.057 -6.086 1.00 89.62 154 GLU A N 1
ATOM 1258 C CA . GLU A 1 154 ? 4.649 -7.465 -7.211 1.00 89.62 154 GLU A CA 1
ATOM 1259 C C . GLU A 1 154 ? 3.730 -8.509 -7.856 1.00 89.62 154 GLU A C 1
ATOM 1261 O O . GLU A 1 154 ? 2.548 -8.267 -8.075 1.00 89.62 154 GLU A O 1
ATOM 1266 N N . LYS A 1 155 ? 4.237 -9.737 -8.040 1.00 95.12 155 LYS A N 1
ATOM 1267 C CA . LYS A 1 155 ? 3.441 -10.840 -8.594 1.00 95.12 155 LYS A CA 1
ATOM 1268 C C . LYS A 1 155 ? 2.302 -11.270 -7.668 1.00 95.12 155 LYS A C 1
ATOM 1270 O O . LYS A 1 155 ? 1.256 -11.694 -8.145 1.00 95.12 155 LYS A O 1
ATOM 1275 N N . LYS A 1 156 ? 2.489 -11.196 -6.346 1.00 95.62 156 LYS A N 1
ATOM 1276 C CA . LYS A 1 156 ? 1.413 -11.496 -5.384 1.00 95.62 156 LYS A CA 1
ATOM 1277 C C . LYS A 1 156 ? 0.318 -10.433 -5.431 1.00 95.62 156 LYS A C 1
ATOM 1279 O O . LYS A 1 156 ? -0.842 -10.793 -5.286 1.00 95.62 156 LYS A O 1
ATOM 1284 N N . ILE A 1 157 ? 0.686 -9.170 -5.639 1.00 93.94 157 ILE A N 1
ATOM 1285 C CA . ILE A 1 157 ? -0.257 -8.053 -5.758 1.00 93.94 157 ILE A CA 1
ATOM 1286 C C . ILE A 1 157 ? -1.059 -8.175 -7.050 1.00 93.94 157 ILE A C 1
ATOM 1288 O O . ILE A 1 157 ? -2.280 -8.142 -6.987 1.00 93.94 157 ILE A O 1
ATOM 1292 N N . GLU A 1 158 ? -0.404 -8.468 -8.175 1.00 96.44 158 GLU A N 1
ATOM 1293 C CA . GLU A 1 158 ? -1.085 -8.724 -9.452 1.00 96.44 158 GLU A CA 1
ATOM 1294 C C . GLU A 1 158 ? -2.137 -9.844 -9.323 1.00 96.44 158 GLU A C 1
ATOM 1296 O O . GLU A 1 158 ? -3.241 -9.739 -9.849 1.00 96.44 158 GLU A O 1
ATOM 1301 N N . ILE A 1 159 ? -1.828 -10.906 -8.566 1.00 97.88 159 ILE A N 1
ATOM 1302 C CA . ILE A 1 159 ? -2.785 -11.986 -8.271 1.00 97.88 159 ILE A CA 1
ATOM 1303 C C . ILE A 1 159 ? -3.972 -11.475 -7.437 1.00 97.88 159 ILE A C 1
ATOM 1305 O O . ILE A 1 159 ? -5.102 -11.898 -7.679 1.00 97.88 159 ILE A O 1
ATOM 1309 N N . ILE A 1 160 ? -3.729 -10.605 -6.451 1.00 97.62 160 ILE A N 1
ATOM 1310 C CA . ILE A 1 160 ? -4.775 -10.029 -5.591 1.00 97.62 160 ILE A CA 1
ATOM 1311 C C . ILE A 1 160 ? -5.693 -9.118 -6.407 1.00 97.62 160 ILE A C 1
ATOM 1313 O O . ILE A 1 160 ? -6.902 -9.330 -6.388 1.00 97.62 160 ILE A O 1
ATOM 1317 N N . GLU A 1 161 ? -5.136 -8.164 -7.152 1.00 96.88 161 GLU A N 1
ATOM 1318 C CA . GLU A 1 161 ? -5.900 -7.226 -7.986 1.00 96.88 161 GLU A CA 1
ATOM 1319 C C . GLU A 1 161 ? -6.731 -7.975 -9.032 1.00 96.88 161 GLU A C 1
ATOM 1321 O O . GLU A 1 161 ? -7.909 -7.686 -9.239 1.00 96.88 161 GLU A O 1
ATOM 1326 N N . TYR A 1 162 ? -6.151 -9.002 -9.660 1.00 98.12 162 TYR A N 1
ATOM 1327 C CA . TYR A 1 162 ? -6.877 -9.829 -10.618 1.00 98.12 162 TYR A CA 1
ATOM 1328 C C . TYR A 1 162 ? -8.046 -10.584 -9.965 1.00 98.12 162 TYR A C 1
ATOM 1330 O O . TYR A 1 162 ? -9.116 -10.686 -10.567 1.00 98.12 162 TYR A O 1
ATOM 1338 N N . ALA A 1 163 ? -7.864 -11.092 -8.742 1.00 98.12 163 ALA A N 1
ATOM 1339 C CA . ALA A 1 163 ? -8.925 -11.761 -7.992 1.00 98.12 163 ALA A CA 1
ATOM 1340 C C . ALA A 1 163 ? -10.035 -10.789 -7.544 1.00 98.12 163 ALA A C 1
ATOM 1342 O O . ALA A 1 163 ? -11.202 -11.173 -7.530 1.00 98.12 163 ALA A O 1
ATOM 1343 N N . GLU A 1 164 ? -9.699 -9.539 -7.212 1.00 97.44 164 GLU A N 1
ATOM 1344 C CA . GLU A 1 164 ? -10.681 -8.496 -6.874 1.00 97.44 164 GLU A CA 1
ATOM 1345 C C . GLU A 1 164 ? -11.502 -8.056 -8.086 1.00 97.44 164 GLU A C 1
ATOM 1347 O O . GLU A 1 164 ? -12.719 -7.906 -7.985 1.00 97.44 164 GLU A O 1
ATOM 1352 N N . ASN A 1 165 ? -10.853 -7.908 -9.241 1.00 98.06 165 ASN A N 1
ATOM 1353 C CA . ASN A 1 165 ? -11.520 -7.538 -10.488 1.00 98.06 165 ASN A CA 1
ATOM 1354 C C . ASN A 1 165 ? -12.400 -8.669 -11.051 1.00 98.06 165 ASN A C 1
ATOM 1356 O O . ASN A 1 165 ? -13.316 -8.407 -11.826 1.00 98.06 165 ASN A O 1
ATOM 1360 N N . ASN A 1 166 ? -12.143 -9.924 -10.663 1.00 98.06 166 ASN A N 1
ATOM 1361 C CA . ASN A 1 166 ? -12.853 -11.103 -11.163 1.00 98.06 166 ASN A CA 1
ATOM 1362 C C . ASN A 1 166 ? -13.366 -11.984 -10.006 1.00 98.06 166 ASN A C 1
ATOM 1364 O O . ASN A 1 166 ? -12.894 -13.112 -9.841 1.00 98.06 166 ASN A O 1
ATOM 1368 N N . PRO A 1 167 ? -14.371 -11.535 -9.227 1.00 97.38 167 PRO A N 1
ATOM 1369 C CA . PRO A 1 167 ? -14.849 -12.261 -8.045 1.00 97.38 167 PRO A CA 1
ATOM 1370 C C . PRO A 1 167 ? -1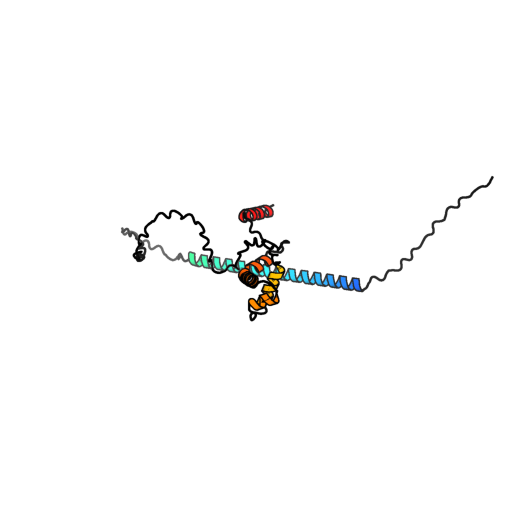5.496 -13.620 -8.363 1.00 97.38 167 PRO A C 1
ATOM 1372 O O . PRO A 1 167 ? -15.679 -14.438 -7.467 1.00 97.38 167 PRO A O 1
ATOM 1375 N N . GLN A 1 168 ? -15.840 -13.872 -9.631 1.00 97.94 168 GLN A N 1
ATOM 1376 C CA . GLN A 1 168 ? -16.382 -15.153 -10.097 1.00 97.94 168 GLN A CA 1
ATOM 1377 C C . GLN A 1 168 ? -15.3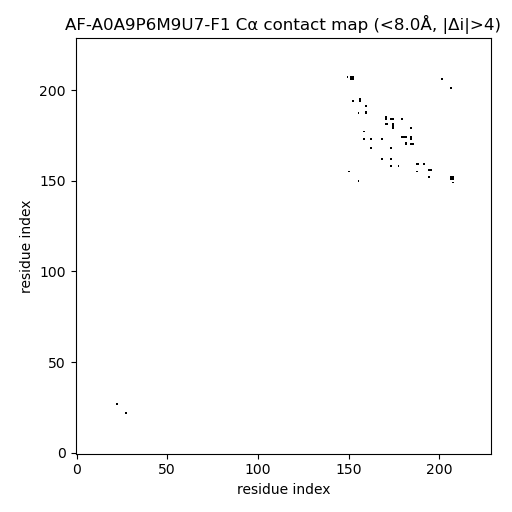05 -16.234 -10.255 1.00 97.94 168 GLN A C 1
ATOM 1379 O O . GLN A 1 168 ? -15.633 -17.418 -10.318 1.00 97.94 168 GLN A O 1
ATOM 1384 N N . MET A 1 169 ? -14.027 -15.848 -10.335 1.00 97.94 169 MET A N 1
ATOM 1385 C CA . MET A 1 169 ? -12.949 -16.798 -10.575 1.00 97.94 169 MET A CA 1
ATOM 1386 C C . MET A 1 169 ? -12.590 -17.549 -9.296 1.00 97.94 169 MET A C 1
ATOM 1388 O O . MET A 1 169 ? -12.295 -16.968 -8.247 1.00 97.94 169 MET A O 1
ATOM 1392 N N . THR A 1 170 ? -12.565 -18.870 -9.384 1.00 98.06 170 THR A N 1
ATOM 1393 C CA . THR A 1 170 ? -12.245 -19.720 -8.241 1.00 98.06 170 THR A CA 1
ATOM 1394 C C . THR A 1 170 ? -10.721 -19.808 -8.027 1.00 98.06 170 THR A C 1
ATOM 1396 O O . THR A 1 170 ? -9.935 -19.725 -8.975 1.00 98.06 170 THR A O 1
ATOM 1399 N N . PRO A 1 171 ? -10.232 -20.051 -6.792 1.00 97.75 171 PRO A N 1
ATOM 1400 C CA . PRO A 1 171 ? -8.800 -20.234 -6.532 1.00 97.75 171 PRO A CA 1
ATOM 1401 C C . PRO A 1 171 ? -8.067 -21.282 -7.407 1.00 97.75 171 PRO A C 1
ATOM 1403 O O . PRO A 1 171 ? -6.895 -21.057 -7.717 1.00 97.75 171 PRO A O 1
ATOM 1406 N N . PRO A 1 172 ? -8.668 -22.427 -7.811 1.00 98.25 172 PRO A N 1
ATOM 1407 C CA . PRO A 1 172 ? -8.046 -23.319 -8.794 1.00 98.25 172 PRO A CA 1
ATOM 1408 C C . PRO A 1 172 ? -7.837 -22.684 -10.175 1.00 98.25 172 PRO A C 1
ATOM 1410 O O . PRO A 1 172 ? -6.798 -22.923 -10.789 1.00 98.25 172 PRO A O 1
ATOM 1413 N N . GLU A 1 173 ? -8.778 -21.874 -10.657 1.00 98.44 173 GLU A N 1
ATOM 1414 C CA . GLU A 1 173 ? -8.659 -21.193 -11.954 1.00 98.44 173 GLU A CA 1
ATOM 1415 C C . GLU A 1 173 ? -7.561 -20.130 -11.910 1.00 98.44 173 GLU A C 1
ATOM 1417 O O . GLU A 1 173 ? -6.716 -20.081 -12.805 1.00 98.44 173 GLU A O 1
ATOM 1422 N N . LEU A 1 174 ? -7.478 -19.373 -10.809 1.00 98.31 174 LEU A N 1
ATOM 1423 C CA . LEU A 1 174 ? -6.374 -18.442 -10.553 1.00 98.31 174 LEU A CA 1
ATOM 1424 C C . LEU A 1 174 ? -5.014 -19.160 -10.533 1.00 98.31 174 LEU A C 1
ATOM 1426 O O . LEU A 1 174 ? -4.041 -18.682 -11.117 1.00 98.31 174 LEU A O 1
ATOM 1430 N N . ALA A 1 175 ? -4.936 -20.333 -9.899 1.00 98.12 175 ALA A N 1
ATOM 1431 C CA . ALA A 1 175 ? -3.715 -21.140 -9.866 1.00 98.12 175 ALA A CA 1
ATOM 1432 C C . ALA A 1 175 ? -3.264 -21.563 -11.274 1.00 98.12 175 ALA A C 1
ATOM 1434 O O . ALA A 1 175 ? -2.071 -21.499 -11.586 1.00 98.12 175 ALA A O 1
ATOM 1435 N N . HIS A 1 176 ? -4.215 -21.944 -12.131 1.00 98.25 176 HIS A N 1
ATOM 1436 C CA . HIS A 1 176 ? -3.949 -22.271 -13.528 1.00 98.25 176 HIS A CA 1
ATOM 1437 C C . HIS A 1 176 ? -3.508 -21.034 -14.330 1.00 98.25 176 HIS A C 1
ATOM 1439 O O . HIS A 1 176 ? -2.482 -21.089 -15.010 1.00 98.25 176 HIS A O 1
ATOM 1445 N N . HIS A 1 177 ? -4.219 -19.908 -14.193 1.00 98.19 177 HIS A N 1
ATOM 1446 C CA . HIS A 1 177 ? -3.926 -18.649 -14.888 1.00 98.19 177 HIS A CA 1
ATOM 1447 C C . HIS A 1 177 ? -2.503 -18.144 -14.602 1.00 98.19 177 HIS A C 1
ATOM 1449 O O . HIS A 1 177 ? -1.746 -17.833 -15.521 1.00 98.19 177 HIS A O 1
ATOM 1455 N N . PHE A 1 178 ? -2.094 -18.138 -13.331 1.00 97.62 178 PHE A N 1
ATOM 1456 C CA . PHE A 1 178 ? -0.785 -17.624 -12.918 1.00 97.62 178 PHE A CA 1
ATOM 1457 C C . PHE A 1 178 ? 0.329 -18.682 -12.883 1.00 97.62 178 PHE A C 1
ATOM 1459 O O . PHE A 1 178 ? 1.478 -18.339 -12.598 1.00 97.62 178 PHE A O 1
ATOM 1466 N N . ARG A 1 179 ? 0.023 -19.956 -13.172 1.00 96.94 179 ARG A N 1
ATOM 1467 C CA . ARG A 1 179 ? 0.947 -21.106 -13.048 1.00 96.94 179 ARG A CA 1
ATOM 1468 C C . ARG A 1 179 ? 1.593 -21.210 -11.659 1.00 96.94 179 ARG A C 1
ATOM 1470 O O . ARG A 1 179 ? 2.765 -21.563 -11.518 1.00 96.94 179 ARG A O 1
ATOM 1477 N N . VAL A 1 180 ? 0.820 -20.902 -10.623 1.00 97.06 180 VAL A N 1
ATOM 1478 C CA . VAL A 1 180 ? 1.251 -20.925 -9.219 1.00 97.06 180 VAL A CA 1
ATOM 1479 C C . VAL A 1 180 ? 0.532 -22.070 -8.501 1.00 97.06 180 VAL A C 1
ATOM 1481 O O . VAL A 1 180 ? -0.658 -22.272 -8.737 1.00 97.06 180 VAL A O 1
ATOM 1484 N N . PRO A 1 181 ? 1.195 -22.829 -7.604 1.00 96.94 181 PRO A N 1
ATOM 1485 C CA . PRO A 1 181 ? 0.530 -23.886 -6.854 1.00 96.94 181 PRO A CA 1
ATOM 1486 C C . PRO A 1 181 ? -0.705 -23.374 -6.111 1.00 96.94 181 PRO A C 1
ATOM 1488 O O . PRO A 1 181 ? -0.680 -22.322 -5.469 1.00 96.94 181 PRO A O 1
ATOM 1491 N N . ARG A 1 182 ? -1.778 -24.165 -6.137 1.00 97.88 182 ARG A N 1
ATOM 1492 C CA . ARG A 1 182 ? -3.072 -23.795 -5.549 1.00 97.88 182 ARG A CA 1
ATOM 1493 C C . ARG A 1 182 ? -2.961 -23.414 -4.066 1.00 97.88 182 ARG A C 1
ATOM 1495 O O . ARG A 1 182 ? -3.575 -22.449 -3.627 1.00 97.88 182 ARG A O 1
ATOM 1502 N N . THR A 1 183 ? -2.117 -24.114 -3.308 1.00 97.12 183 THR A N 1
ATOM 1503 C CA . THR A 1 183 ? -1.828 -23.805 -1.895 1.00 97.12 183 THR A CA 1
ATOM 1504 C C . THR A 1 183 ? -1.197 -22.424 -1.704 1.00 97.12 183 THR A C 1
ATOM 1506 O O . THR A 1 183 ? -1.501 -21.739 -0.729 1.00 97.12 183 THR A O 1
ATOM 1509 N N . THR A 1 184 ? -0.354 -21.982 -2.639 1.00 96.88 184 THR A N 1
ATOM 1510 C CA . THR A 1 184 ? 0.252 -20.648 -2.622 1.00 96.88 184 THR A CA 1
ATOM 1511 C C . THR A 1 184 ? -0.784 -19.566 -2.908 1.00 96.88 184 THR A C 1
ATOM 1513 O O . THR A 1 184 ? -0.786 -18.566 -2.197 1.00 96.88 184 THR A O 1
ATOM 1516 N N . ILE A 1 185 ? -1.701 -19.781 -3.858 1.00 98.25 185 ILE A N 1
ATOM 1517 C CA . ILE A 1 185 ? -2.814 -18.852 -4.128 1.00 98.25 185 ILE A CA 1
ATOM 1518 C C . ILE A 1 185 ? -3.680 -18.655 -2.880 1.00 98.25 185 ILE A C 1
ATOM 1520 O O . ILE A 1 185 ? -3.899 -17.519 -2.468 1.00 98.25 185 ILE A O 1
ATOM 1524 N N . TYR A 1 186 ? -4.093 -19.739 -2.211 1.00 97.94 186 TYR A N 1
ATOM 1525 C CA . TYR A 1 186 ? -4.838 -19.632 -0.949 1.00 97.94 186 TYR A CA 1
ATOM 1526 C C . TYR A 1 186 ? -4.066 -18.846 0.117 1.00 97.94 186 TYR A C 1
ATOM 1528 O O . TYR A 1 186 ? -4.643 -18.014 0.813 1.00 97.94 186 TYR A O 1
ATOM 1536 N N . GLY A 1 187 ? -2.755 -19.082 0.233 1.00 97.06 187 GLY A N 1
ATOM 1537 C CA . GLY A 1 187 ? -1.897 -18.338 1.154 1.00 97.06 187 GLY A CA 1
ATOM 1538 C C . GLY A 1 187 ? -1.810 -16.842 0.834 1.00 97.06 187 GLY A C 1
ATOM 1539 O O . GLY A 1 187 ? -1.770 -16.038 1.762 1.00 97.06 187 GLY A O 1
ATOM 1540 N N . ILE A 1 188 ? -1.802 -16.473 -0.450 1.00 97.06 188 ILE A N 1
ATOM 1541 C CA . ILE A 1 188 ? -1.795 -15.075 -0.908 1.00 97.06 188 ILE A CA 1
ATOM 1542 C C . ILE A 1 188 ? -3.131 -14.405 -0.582 1.00 97.06 188 ILE A C 1
ATOM 1544 O O . ILE A 1 188 ? -3.129 -13.375 0.086 1.00 97.06 188 ILE A O 1
ATOM 1548 N N . ILE A 1 189 ? -4.257 -15.019 -0.962 1.00 97.19 189 ILE A N 1
ATOM 1549 C CA . ILE A 1 189 ? -5.603 -14.472 -0.714 1.00 97.19 189 ILE A CA 1
ATOM 1550 C C . ILE A 1 189 ? -5.846 -14.299 0.793 1.00 97.19 189 ILE A C 1
ATOM 1552 O O . ILE A 1 189 ? -6.315 -13.251 1.226 1.00 97.19 189 ILE A O 1
ATOM 1556 N N . LYS A 1 190 ? -5.455 -15.284 1.616 1.00 97.25 190 LYS A N 1
ATOM 1557 C CA . LYS A 1 190 ? -5.594 -15.207 3.081 1.00 97.25 190 LYS A CA 1
ATOM 1558 C C . LYS A 1 190 ? -4.769 -14.072 3.705 1.00 97.25 190 LYS A C 1
ATOM 1560 O O . LYS A 1 190 ? -5.169 -13.533 4.727 1.00 97.25 190 LYS A O 1
ATOM 1565 N N . LYS A 1 191 ? -3.616 -13.726 3.121 1.00 95.88 191 LYS A N 1
ATOM 1566 C CA . LYS A 1 191 ? -2.708 -12.668 3.609 1.00 95.88 191 LYS A CA 1
ATOM 1567 C C . LYS A 1 191 ? -2.853 -11.350 2.837 1.00 95.88 191 LYS A C 1
ATOM 1569 O O . LYS A 1 191 ? -1.936 -10.530 2.863 1.00 95.88 191 LYS A O 1
ATOM 1574 N N . LYS A 1 192 ? -3.976 -11.154 2.141 1.00 95.56 192 LYS A N 1
ATOM 1575 C CA . LYS A 1 192 ? -4.242 -9.989 1.289 1.00 95.56 192 LYS A CA 1
ATOM 1576 C C . LYS A 1 192 ? -4.017 -8.664 2.019 1.00 95.56 192 LYS A C 1
ATOM 1578 O O . LYS A 1 192 ? -3.239 -7.843 1.549 1.00 95.56 192 LYS A O 1
ATOM 1583 N N . GLU A 1 193 ? -4.662 -8.470 3.167 1.00 94.00 193 GLU A N 1
ATOM 1584 C CA . GLU A 1 193 ? -4.601 -7.206 3.917 1.00 94.00 193 GLU A CA 1
ATOM 1585 C C . GLU A 1 193 ? -3.179 -6.881 4.368 1.00 94.00 193 GLU A C 1
ATOM 1587 O O . GLU A 1 193 ? -2.711 -5.762 4.185 1.00 94.00 193 GLU A O 1
ATOM 1592 N N . THR A 1 194 ? -2.453 -7.885 4.867 1.00 89.56 194 THR A N 1
ATOM 1593 C CA . THR A 1 194 ? -1.046 -7.736 5.238 1.00 89.56 194 THR A CA 1
ATOM 1594 C C . THR A 1 194 ? -0.201 -7.341 4.029 1.00 89.56 194 THR A C 1
ATOM 1596 O O . THR A 1 194 ? 0.597 -6.423 4.129 1.00 89.56 194 THR A O 1
ATOM 1599 N N . LEU A 1 195 ? -0.382 -7.986 2.871 1.00 89.19 195 LEU A N 1
ATOM 1600 C CA . LEU A 1 195 ? 0.385 -7.670 1.659 1.00 89.19 195 LEU A CA 1
ATOM 1601 C C . LEU A 1 195 ? 0.098 -6.256 1.129 1.00 89.19 195 LEU A C 1
ATOM 1603 O O . LEU A 1 195 ? 1.033 -5.567 0.729 1.00 89.19 195 LEU A O 1
ATOM 1607 N N . LEU A 1 196 ? -1.160 -5.808 1.166 1.00 90.12 196 LEU A N 1
ATOM 1608 C CA . LEU A 1 196 ? -1.533 -4.441 0.784 1.00 90.12 196 LEU A CA 1
ATOM 1609 C C . LEU A 1 196 ? -1.016 -3.404 1.789 1.00 90.12 196 LEU A C 1
ATOM 1611 O O . LEU A 1 196 ? -0.544 -2.343 1.388 1.00 90.12 196 LEU A O 1
ATOM 1615 N N . GLY A 1 197 ? -1.061 -3.714 3.088 1.00 85.75 197 GLY A N 1
ATOM 1616 C CA . GLY A 1 197 ? -0.466 -2.883 4.135 1.00 85.75 197 GLY A CA 1
ATOM 1617 C C . GLY A 1 197 ? 1.045 -2.751 3.965 1.00 85.75 197 GLY A C 1
ATOM 1618 O O . GLY A 1 197 ? 1.581 -1.651 4.061 1.00 85.75 197 GLY A O 1
ATOM 1619 N N . LEU A 1 198 ? 1.717 -3.848 3.609 1.00 80.19 198 LEU A N 1
ATOM 1620 C CA . LEU A 1 198 ? 3.137 -3.834 3.285 1.00 80.19 198 LEU A CA 1
ATOM 1621 C C . LEU A 1 198 ? 3.442 -3.012 2.042 1.00 80.19 198 LEU A C 1
ATOM 1623 O O . LEU A 1 198 ? 4.444 -2.329 2.070 1.00 80.19 198 LEU A O 1
ATOM 1627 N N . LEU A 1 199 ? 2.618 -3.017 0.990 1.00 81.62 199 LEU A N 1
ATOM 1628 C CA . LEU A 1 199 ? 2.825 -2.116 -0.153 1.00 81.62 199 LEU A CA 1
ATOM 1629 C C . LEU A 1 199 ? 2.723 -0.645 0.281 1.00 81.62 199 LEU A C 1
ATOM 1631 O O . LEU A 1 199 ? 3.577 0.162 -0.071 1.00 81.62 199 LEU A O 1
ATOM 1635 N N . LYS A 1 200 ? 1.698 -0.307 1.072 1.00 80.81 200 LYS A N 1
ATOM 1636 C CA . LYS A 1 200 ? 1.500 1.058 1.583 1.00 80.81 200 LYS A CA 1
ATOM 1637 C C . LYS A 1 200 ? 2.660 1.514 2.472 1.00 80.81 200 LYS A C 1
ATOM 1639 O O . LYS A 1 200 ? 3.042 2.675 2.412 1.00 80.81 200 LYS A O 1
ATOM 1644 N N . ALA A 1 201 ? 3.218 0.605 3.272 1.00 73.12 201 ALA A N 1
ATOM 1645 C CA . ALA A 1 201 ? 4.380 0.868 4.117 1.00 73.12 201 ALA A CA 1
ATOM 1646 C C . ALA A 1 201 ? 5.710 0.816 3.339 1.00 73.12 201 ALA A C 1
ATOM 1648 O O . ALA A 1 201 ? 6.658 1.525 3.667 1.00 73.12 201 ALA A O 1
ATOM 1649 N N . ALA A 1 202 ? 5.796 -0.018 2.301 1.00 57.47 202 ALA A N 1
ATOM 1650 C CA . ALA A 1 202 ? 6.995 -0.266 1.516 1.00 57.47 202 ALA A CA 1
ATOM 1651 C C . ALA A 1 202 ? 7.071 0.657 0.293 1.00 57.47 202 ALA A C 1
ATOM 1653 O O . ALA A 1 202 ? 7.069 0.221 -0.854 1.00 57.47 202 ALA A O 1
ATOM 1654 N N . LEU A 1 203 ? 7.355 1.924 0.580 1.00 57.78 203 LEU A N 1
ATOM 1655 C CA . LEU A 1 203 ? 8.356 2.699 -0.166 1.00 57.78 203 LEU A CA 1
ATOM 1656 C C . LEU A 1 203 ? 9.799 2.209 0.144 1.00 57.78 203 LEU A C 1
ATOM 1658 O O . LEU A 1 203 ? 10.771 2.928 -0.064 1.00 57.78 203 LEU A O 1
ATOM 1662 N N . ILE A 1 204 ? 9.960 0.981 0.661 1.00 53.19 204 ILE A N 1
ATOM 1663 C CA . ILE A 1 204 ? 11.216 0.416 1.164 1.00 53.19 204 ILE A CA 1
ATOM 1664 C C . ILE A 1 204 ? 11.817 -0.527 0.099 1.00 53.19 204 ILE A C 1
ATOM 1666 O O . ILE A 1 204 ? 11.123 -1.422 -0.389 1.00 53.19 204 ILE A O 1
ATOM 1670 N N . PRO A 1 205 ? 13.112 -0.390 -0.247 1.00 54.12 205 PRO A N 1
ATOM 1671 C CA . PRO A 1 205 ? 13.720 -0.939 -1.467 1.00 54.12 205 PRO A CA 1
ATOM 1672 C C . PRO A 1 205 ? 13.918 -2.467 -1.540 1.00 54.12 205 PRO A C 1
ATOM 1674 O O . PRO A 1 205 ? 14.528 -2.937 -2.501 1.00 54.12 205 PRO A O 1
ATOM 1677 N N . ASN A 1 206 ? 13.444 -3.278 -0.583 1.00 58.44 206 ASN A N 1
ATOM 1678 C CA . ASN A 1 206 ? 13.689 -4.727 -0.621 1.00 58.44 206 ASN A CA 1
ATOM 1679 C C . ASN A 1 206 ? 12.451 -5.593 -0.292 1.00 58.44 206 ASN A C 1
ATOM 1681 O O . ASN A 1 206 ? 12.216 -5.940 0.866 1.00 58.44 206 ASN A O 1
ATOM 1685 N N . PRO A 1 207 ? 11.672 -6.009 -1.309 1.00 57.00 207 PRO A N 1
ATOM 1686 C CA . PRO A 1 207 ? 10.383 -6.680 -1.116 1.00 57.00 207 PRO A CA 1
ATOM 1687 C C . PRO A 1 207 ? 10.474 -8.190 -0.819 1.00 57.00 207 PRO A C 1
ATOM 1689 O O . PRO A 1 207 ? 9.460 -8.844 -0.584 1.00 57.00 207 PRO A O 1
ATOM 1692 N N . TYR A 1 208 ? 11.654 -8.813 -0.854 1.00 56.62 208 TYR A N 1
ATOM 1693 C CA . TYR A 1 208 ? 11.733 -10.279 -0.969 1.00 56.62 208 TYR A CA 1
ATOM 1694 C C . TYR A 1 208 ? 11.497 -11.049 0.334 1.00 56.62 208 TYR A C 1
ATOM 1696 O O . TYR A 1 208 ? 11.081 -12.211 0.284 1.00 56.62 208 TYR A O 1
ATOM 1704 N N . ARG A 1 209 ? 11.737 -10.432 1.494 1.00 59.66 209 ARG A N 1
ATOM 1705 C CA . ARG A 1 209 ? 11.519 -11.038 2.813 1.00 59.66 209 ARG A CA 1
ATOM 1706 C C . ARG A 1 209 ? 11.553 -9.953 3.876 1.00 59.66 209 ARG A C 1
ATOM 1708 O O . ARG A 1 209 ? 12.623 -9.464 4.215 1.00 59.66 209 ARG A O 1
ATOM 1715 N N . ILE A 1 210 ? 10.402 -9.670 4.467 1.00 59.56 210 ILE A N 1
ATOM 1716 C CA . ILE A 1 210 ? 10.384 -9.116 5.816 1.00 59.56 210 ILE A CA 1
ATOM 1717 C C . ILE A 1 210 ? 10.641 -10.320 6.705 1.00 59.56 210 ILE A C 1
ATOM 1719 O O . ILE A 1 210 ? 9.741 -11.108 6.994 1.00 59.56 210 ILE A O 1
ATOM 1723 N N . ALA A 1 211 ? 11.914 -10.571 6.995 1.00 62.94 211 ALA A N 1
ATOM 1724 C CA . ALA A 1 211 ? 12.209 -11.375 8.160 1.00 62.94 211 ALA A CA 1
ATOM 1725 C C . ALA A 1 211 ? 11.672 -10.555 9.332 1.00 62.94 211 ALA A C 1
ATOM 1727 O O . ALA A 1 211 ? 12.154 -9.449 9.554 1.00 62.94 211 ALA A O 1
ATOM 1728 N N . GLU A 1 212 ? 10.636 -11.047 10.011 1.00 64.81 212 GLU A N 1
ATOM 1729 C CA . GLU A 1 212 ? 10.251 -10.477 11.298 1.00 64.81 212 GLU A CA 1
ATOM 1730 C C . GLU A 1 212 ? 11.511 -10.492 12.159 1.00 64.81 212 GLU A C 1
ATOM 1732 O O . GLU A 1 212 ? 12.089 -11.556 12.424 1.00 64.81 212 GLU A O 1
ATOM 1737 N N . SER A 1 213 ? 12.010 -9.300 12.481 1.00 76.50 213 SER A N 1
ATOM 1738 C CA . SER A 1 213 ? 13.180 -9.178 13.327 1.00 76.50 213 SER A CA 1
ATOM 1739 C C . SER A 1 213 ? 12.860 -9.835 14.658 1.00 76.50 213 SER A C 1
ATOM 1741 O O . SER A 1 213 ? 11.790 -9.629 15.235 1.00 76.50 213 SER A O 1
ATOM 1743 N N . ARG A 1 214 ? 13.805 -10.617 15.186 1.00 81.50 214 ARG A N 1
ATOM 1744 C CA . ARG A 1 214 ? 13.675 -11.159 16.548 1.00 81.50 214 ARG A CA 1
ATOM 1745 C C . ARG A 1 214 ? 13.611 -10.047 17.599 1.00 81.50 214 ARG A C 1
ATOM 1747 O O . ARG A 1 214 ? 13.244 -10.322 18.735 1.00 81.50 214 ARG A O 1
ATOM 1754 N N . PHE A 1 215 ? 13.963 -8.821 17.215 1.00 87.62 215 PHE A N 1
ATOM 1755 C CA . PHE A 1 215 ? 14.090 -7.665 18.087 1.00 87.62 215 PHE A CA 1
ATOM 1756 C C . PHE A 1 215 ? 13.297 -6.465 17.552 1.00 87.62 215 PHE A C 1
ATOM 1758 O O . PHE A 1 215 ? 13.786 -5.343 17.600 1.00 87.62 215 PHE A O 1
ATOM 1765 N N . TRP A 1 216 ? 12.075 -6.684 17.057 1.00 83.75 216 TRP A N 1
ATOM 1766 C CA . TRP A 1 216 ? 11.224 -5.615 16.509 1.00 83.75 216 TRP A CA 1
ATOM 1767 C C . TRP A 1 216 ? 11.038 -4.420 17.470 1.00 83.75 216 TRP A C 1
ATOM 1769 O O . TRP A 1 216 ? 11.071 -3.277 17.035 1.00 83.75 216 TRP A O 1
ATOM 1779 N N . ILE A 1 217 ? 10.955 -4.670 18.784 1.00 81.38 217 ILE A N 1
ATOM 1780 C CA . ILE A 1 217 ? 10.873 -3.619 19.819 1.00 81.38 217 ILE A CA 1
ATOM 1781 C C . ILE A 1 217 ? 12.145 -2.760 19.849 1.00 81.38 217 ILE A C 1
ATOM 1783 O O . ILE A 1 217 ? 12.078 -1.543 19.987 1.00 81.38 217 ILE A O 1
ATOM 1787 N N . LEU A 1 218 ? 13.320 -3.388 19.729 1.00 91.31 218 LEU A N 1
ATOM 1788 C CA . LEU A 1 218 ? 14.591 -2.664 19.727 1.00 91.31 218 LEU A CA 1
ATOM 1789 C C . LEU A 1 218 ? 14.689 -1.769 18.488 1.00 91.31 218 LEU A C 1
ATOM 1791 O O . LEU A 1 218 ? 15.160 -0.644 18.597 1.00 91.31 218 LEU A O 1
ATOM 1795 N N . GLU A 1 219 ? 14.231 -2.263 17.336 1.00 84.12 219 GLU A N 1
ATOM 1796 C CA . GLU A 1 219 ? 14.184 -1.496 16.088 1.00 84.12 219 GLU A CA 1
ATOM 1797 C C . GLU A 1 219 ? 13.250 -0.285 16.202 1.00 84.12 219 GLU A C 1
ATOM 1799 O O . GLU A 1 219 ? 13.650 0.804 15.802 1.00 84.12 219 GLU A O 1
ATOM 1804 N N . GLU A 1 220 ? 12.067 -0.427 16.812 1.00 83.88 220 GLU A N 1
ATOM 1805 C CA . GLU A 1 220 ? 11.182 0.715 17.100 1.00 83.88 220 GLU A CA 1
ATOM 1806 C C . GLU A 1 220 ? 11.864 1.769 17.980 1.00 83.88 220 GLU A C 1
ATOM 1808 O O . GLU A 1 220 ? 11.866 2.950 17.635 1.00 83.88 220 GLU A O 1
ATOM 1813 N N . VAL A 1 221 ? 12.496 1.353 19.084 1.00 90.94 221 VAL A N 1
ATOM 1814 C CA . VAL A 1 221 ? 13.214 2.274 19.983 1.00 90.94 221 VAL A CA 1
ATOM 1815 C C . VAL A 1 221 ? 14.367 2.976 19.255 1.00 90.94 221 VAL A C 1
ATOM 1817 O O . VAL A 1 221 ? 14.579 4.172 19.447 1.00 90.94 221 VAL A O 1
ATOM 1820 N N . LEU A 1 222 ? 15.089 2.261 18.388 1.00 94.31 222 LEU A N 1
ATOM 1821 C CA . LEU A 1 222 ? 16.168 2.826 17.573 1.00 94.31 222 LEU A CA 1
ATOM 1822 C C . LEU A 1 222 ? 15.650 3.844 16.553 1.00 94.31 222 LEU A C 1
ATOM 1824 O O . LEU A 1 222 ? 16.284 4.877 16.358 1.00 94.31 222 LEU A O 1
ATOM 1828 N N . MET A 1 223 ? 14.502 3.577 15.927 1.00 89.38 223 MET A N 1
ATOM 1829 C CA . MET A 1 223 ? 13.874 4.507 14.986 1.00 89.38 223 MET A CA 1
ATOM 1830 C C . MET A 1 223 ? 13.397 5.787 15.677 1.00 89.38 223 MET A C 1
ATOM 1832 O O . MET A 1 223 ? 13.547 6.865 15.107 1.00 89.38 223 MET A O 1
ATOM 1836 N N . ILE A 1 224 ? 12.869 5.690 16.902 1.00 89.12 224 ILE A N 1
ATOM 1837 C CA . ILE A 1 224 ? 12.524 6.868 17.716 1.00 89.12 224 ILE A CA 1
ATOM 1838 C C . ILE A 1 224 ? 13.792 7.677 18.016 1.00 89.12 224 ILE A C 1
ATOM 1840 O O . ILE A 1 224 ? 13.837 8.869 17.736 1.00 89.12 224 ILE A O 1
ATOM 1844 N N . TRP A 1 225 ? 14.852 7.017 18.493 1.00 92.44 225 TRP A N 1
ATOM 1845 C CA . TRP A 1 225 ? 16.107 7.686 18.844 1.00 92.44 225 TRP A CA 1
ATOM 1846 C C . TRP A 1 225 ? 16.785 8.387 17.657 1.00 92.44 225 TRP A C 1
ATOM 1848 O O . TRP A 1 225 ? 17.329 9.473 17.823 1.00 92.44 225 TRP A O 1
ATOM 1858 N N . ILE A 1 226 ? 16.746 7.788 16.460 1.00 93.38 226 ILE A N 1
ATOM 1859 C CA . ILE A 1 226 ? 17.307 8.392 15.240 1.00 93.38 226 ILE A CA 1
ATOM 1860 C C . ILE A 1 226 ? 16.517 9.632 14.803 1.00 93.38 226 ILE A C 1
ATOM 1862 O O . ILE A 1 226 ? 17.124 10.568 14.299 1.00 93.38 226 ILE A O 1
ATOM 1866 N N . ASN A 1 227 ? 15.192 9.643 14.963 1.00 82.06 227 ASN A N 1
ATOM 1867 C CA . ASN A 1 227 ? 14.354 10.768 14.530 1.00 82.06 227 ASN A CA 1
ATOM 1868 C C . ASN A 1 227 ? 14.394 11.968 15.489 1.00 82.06 227 ASN A C 1
ATOM 1870 O O . ASN A 1 227 ? 14.058 13.075 15.074 1.00 82.06 227 ASN A O 1
ATOM 1874 N N . ASP A 1 228 ? 14.784 11.752 16.746 1.00 84.56 228 ASP A N 1
ATOM 1875 C CA . ASP A 1 228 ? 14.948 12.813 17.748 1.00 84.56 228 ASP A CA 1
ATOM 1876 C C . ASP A 1 228 ? 16.314 13.538 17.654 1.00 84.56 228 ASP A C 1
ATOM 1878 O O . ASP A 1 228 ? 16.540 14.510 18.380 1.00 84.56 228 ASP A O 1
ATOM 1882 N N . LEU A 1 229 ? 17.225 13.075 16.783 1.00 69.19 229 LEU A N 1
ATOM 1883 C CA . LEU A 1 229 ? 18.545 13.665 16.497 1.00 69.19 229 LEU A CA 1
ATOM 1884 C C . LEU A 1 229 ? 18.512 14.596 15.278 1.00 69.19 229 LEU A C 1
ATOM 1886 O O . LEU A 1 229 ? 19.161 15.665 15.362 1.00 69.19 229 LEU A O 1
#

Organism: NCBI:txid1440133

Solvent-accessible surface area (backbone atoms only — not comparable to full-atom values): 15192 Å² total; per-residue (Å²): 139,84,86,83,79,85,80,78,82,75,86,77,81,74,77,76,78,73,72,80,72,82,76,56,66,67,58,56,53,49,51,53,51,52,53,50,52,51,53,52,52,54,51,53,51,52,52,53,51,52,51,52,52,53,50,51,55,50,50,52,53,50,52,52,52,51,51,52,54,50,50,56,68,70,55,68,68,61,94,72,71,68,81,76,81,76,73,83,82,84,82,80,91,77,83,80,75,81,77,73,81,79,73,80,79,70,84,75,80,72,73,77,71,78,84,68,79,76,72,74,71,79,79,72,80,74,75,79,73,67,89,88,49,90,84,66,73,75,71,83,66,79,69,68,79,68,80,75,79,75,81,52,51,68,62,54,48,54,54,48,55,52,45,68,77,36,75,86,63,49,64,66,56,52,16,61,75,71,74,43,60,51,73,54,47,54,53,48,64,75,42,40,68,60,53,54,51,47,53,76,69,47,90,55,97,66,74,85,63,85,69,81,57,96,50,54,68,57,52,52,55,48,53,53,58,61,71,78,106

Sequence (229 aa):
MVQNYHGTPSPSTYFLHSQPMPINDQLLQYIVQLETQKQQLELQQLELQKYNQQLEQTLQKQQLQIQEMQQVQFGLEHPFTQSINVQDMSTPVFSSSVSTPAFPEYPIDREQVPTTSLTRPEYTHVFFLNPHNPDRQTSLCNTGKRARNPLKVEKKIEIIEYAENNPQMTPPELAHHFRVPRTTIYGIIKKKETLLGLLKAALIPNPYRIAESRFWILEEVLMIWINDL

Nearest PDB structures (foldseek):
  1hlv-assembly1_A  TM=7.934E-01  e=2.793E-03  Homo sapiens
  9fia-assembly1_BK  TM=4.846E-01  e=9.467E-01  Toxoplasma gondii
  5mrc-assembly1_a  TM=4.509E-01  e=1.771E+00  Saccharomyces cerevisiae

Secondary structure (DSSP, 8-state):
------PPPP--------------HHHHHHHHHHHHHHHHHHHHHHHHHHHHHHHHHHHHHHHHHHHHHHHHHH--S-TT--------------------------------------------------TT-TT--------------PPPHHHHHHHHHHHHH-TT--HHHHHHHHT--HHHHHHHHHTHHHHHHHHHH--SS--S-----TTHHHHHHHHHHHHT-

Foldseek 3Di:
DDDDDDDDDDDPPPPPPPDPDPPPVVVVVVVVVVVVVVVVVVVVVVVVVVVVVVVVVVVVVVVVVVVVVVCVVVVPPDPPPPPPPPDDDDDDDDDDPPDDPDDPPDPPPPPPPPPPPCPPPPCPVPPPPVVPCPPPPPPPPPVPPPPPPDDFLVLLVVLVVVCVVCVVDDLVNSCVVSVHDSVVSVVSNVCVVVSVVCVVVPVPDDRRDPPPDPPVVVVVVVVVVVVVD

pLDDT: mean 75.27, std 19.97, range [39.62, 98.44]

Radius of gyration: 41.56 Å; Cα contacts (8 Å, |Δi|>4): 30; chains: 1; bounding box: 108×93×112 Å